Protein AF-0000000084585636 (afdb_homodimer)

pLDDT: mean 88.96, std 14.15, range [31.91, 98.88]

Foldseek 3Di:
DFAFQWDCPPQAIEFEKEFEWEADPQWTKWKDFQVDQAIEGQITTDTPPGDRQRRHQVSCCQWQVFRKGFPDWQEFEQEWDADPNHIYGYTYTYGYIDRPVCPDPLADWRDTPPPPGMTMGTGRLVCQLVGHYPPNVCSVDVNPTDPHYYYYYYYDDPPPPPD/DFAFPWDCPPQAIEFEKEFEWEADPQWTKWKDFPVDQAIEGQITTDTPPGDRQRRHQVSCCQWQVFRKGFPDWQEFEQEWDADPNGIYGYTYTYGYIDRPVCPDVLADWRDTPDDDGMTMHTGRLVCLLVGHYPPNVCSVDVNPTDPHYYYYYYYDDPPPPPD

Structure (mmCIF, N/CA/C/O backbone):
data_AF-0000000084585636-model_v1
#
loop_
_entity.id
_entity.type
_entity.pdbx_description
1 polymer 'Nudix hydrolase domain-containing protein'
#
loop_
_atom_site.group_PDB
_atom_site.id
_atom_site.type_symbol
_atom_site.label_atom_id
_atom_site.label_alt_id
_atom_site.label_comp_id
_atom_site.label_asym_id
_atom_site.label_entity_id
_atom_site.label_seq_id
_atom_site.pdbx_PDB_ins_code
_atom_site.Cartn_x
_atom_site.Cartn_y
_atom_site.Cartn_z
_atom_site.occupancy
_atom_site.B_iso_or_equiv
_atom_site.auth_seq_id
_atom_site.auth_comp_id
_atom_site.auth_asym_id
_atom_site.auth_atom_id
_atom_site.pdbx_PDB_model_num
ATOM 1 N N . MET A 1 1 ? 19.078 -2.889 -15.586 1 55.03 1 MET A N 1
ATOM 2 C CA . MET A 1 1 ? 18.203 -3.832 -14.914 1 55.03 1 MET A CA 1
ATOM 3 C C . MET A 1 1 ? 17.312 -3.117 -13.898 1 55.03 1 MET A C 1
ATOM 5 O O . MET A 1 1 ? 17.797 -2.273 -13.141 1 55.03 1 MET A O 1
ATOM 9 N N . THR A 1 2 ? 15.891 -3.133 -14.133 1 75.88 2 THR A N 1
ATOM 10 C CA . THR A 1 2 ? 15 -2.367 -13.258 1 75.88 2 THR A CA 1
ATOM 11 C C . THR A 1 2 ? 15.031 -2.924 -11.836 1 75.88 2 THR A C 1
ATOM 13 O O . THR A 1 2 ? 15.109 -4.137 -11.641 1 75.88 2 THR A O 1
ATOM 16 N N . GLN A 1 3 ? 15.211 -2.166 -10.961 1 92.94 3 GLN A N 1
ATOM 17 C CA . GLN A 1 3 ? 15.422 -2.516 -9.562 1 92.94 3 GLN A CA 1
ATOM 18 C C . GLN A 1 3 ? 14.125 -2.994 -8.914 1 92.94 3 GLN A C 1
ATOM 20 O O . GLN A 1 3 ? 13.133 -2.264 -8.891 1 92.94 3 GLN A O 1
ATOM 25 N N . ASP A 1 4 ? 14.148 -4.289 -8.484 1 96.69 4 ASP A N 1
ATOM 26 C CA . ASP A 1 4 ? 13.039 -4.82 -7.707 1 96.69 4 ASP A CA 1
ATOM 27 C C . ASP A 1 4 ? 12.938 -4.129 -6.348 1 96.69 4 ASP A C 1
ATOM 29 O O . ASP A 1 4 ? 13.961 -3.779 -5.75 1 96.69 4 ASP A O 1
ATOM 33 N N . LEU A 1 5 ? 11.789 -3.938 -5.867 1 97.62 5 LEU A N 1
ATOM 34 C CA . LEU A 1 5 ? 11.586 -3.311 -4.562 1 97.62 5 LEU A CA 1
ATOM 35 C C . LEU A 1 5 ? 11.609 -4.352 -3.451 1 97.62 5 LEU A C 1
ATOM 37 O O . LEU A 1 5 ? 10.602 -4.566 -2.773 1 97.62 5 LEU A O 1
ATOM 41 N N . THR A 1 6 ? 12.641 -4.984 -3.293 1 97.38 6 THR A N 1
ATOM 42 C CA . THR A 1 6 ? 13.055 -5.84 -2.186 1 97.38 6 THR A CA 1
ATOM 43 C C . THR A 1 6 ? 14.344 -5.312 -1.554 1 97.38 6 THR A C 1
ATOM 45 O O . THR A 1 6 ? 15.391 -5.289 -2.201 1 97.38 6 THR A O 1
ATOM 48 N N . VAL A 1 7 ? 14.266 -4.871 -0.384 1 96.75 7 VAL A N 1
ATOM 49 C CA . VAL A 1 7 ? 15.383 -4.18 0.249 1 96.75 7 VAL A CA 1
ATOM 50 C C . VAL A 1 7 ? 15.75 -4.875 1.558 1 96.75 7 VAL A C 1
ATOM 52 O O . VAL A 1 7 ? 14.883 -5.121 2.4 1 96.75 7 VAL A O 1
ATOM 55 N N . ASP A 1 8 ? 17 -5.23 1.665 1 96.44 8 ASP A N 1
ATOM 56 C CA . ASP A 1 8 ? 17.516 -5.758 2.92 1 96.44 8 ASP A CA 1
ATOM 57 C C . ASP A 1 8 ? 17.812 -4.633 3.912 1 96.44 8 ASP A C 1
ATOM 59 O O . ASP A 1 8 ? 18.75 -3.865 3.725 1 96.44 8 ASP A O 1
ATOM 63 N N . LEU A 1 9 ? 17.031 -4.551 4.984 1 96.31 9 LEU A N 1
ATOM 64 C CA . LEU A 1 9 ? 17.188 -3.475 5.957 1 96.31 9 LEU A CA 1
ATOM 65 C C . LEU A 1 9 ? 17.828 -3.99 7.238 1 96.31 9 LEU A C 1
ATOM 67 O O . LEU A 1 9 ? 17.656 -3.402 8.312 1 96.31 9 LEU A O 1
ATOM 71 N N . GLY A 1 10 ? 18.531 -5.078 7.105 1 93.5 10 GLY A N 1
ATOM 72 C CA . GLY A 1 10 ? 19.266 -5.656 8.227 1 93.5 10 GLY A CA 1
ATOM 73 C C . GLY A 1 10 ? 18.406 -6.531 9.117 1 93.5 10 GLY A C 1
ATOM 74 O O . GLY A 1 10 ? 18.359 -7.75 8.945 1 93.5 10 GLY A O 1
ATOM 75 N N . GLU A 1 11 ? 17.562 -5.965 9.891 1 91.38 11 GLU A N 1
ATOM 76 C CA . GLU A 1 11 ? 16.719 -6.695 10.828 1 91.38 11 GLU A CA 1
ATOM 77 C C . GLU A 1 11 ? 15.578 -7.418 10.102 1 91.38 11 GLU A C 1
ATOM 79 O O . GLU A 1 11 ? 15.18 -8.516 10.5 1 91.38 11 GLU A O 1
ATOM 84 N N . GLN A 1 12 ? 15.18 -6.781 9.062 1 95.69 12 GLN A N 1
ATOM 85 C CA . GLN A 1 12 ? 14.023 -7.281 8.312 1 95.69 12 GLN A CA 1
ATOM 86 C C . GLN A 1 12 ? 14.141 -6.934 6.832 1 95.69 12 GLN A C 1
ATOM 88 O O . GLN A 1 12 ? 14.867 -6.008 6.461 1 95.69 12 GLN A O 1
ATOM 93 N N . MET A 1 13 ? 13.469 -7.758 6.055 1 97.44 13 MET A N 1
ATOM 94 C CA . MET A 1 13 ? 13.359 -7.461 4.629 1 97.44 13 MET A CA 1
ATOM 95 C C . MET A 1 13 ? 12.125 -6.602 4.352 1 97.44 13 MET A C 1
ATOM 97 O O . MET A 1 13 ? 11.062 -6.836 4.922 1 97.44 13 MET A O 1
ATOM 101 N N . LEU A 1 14 ? 12.305 -5.555 3.605 1 97.88 14 LEU A N 1
ATOM 102 C CA . LEU A 1 14 ? 11.172 -4.844 3.025 1 97.88 14 LEU A CA 1
ATOM 103 C C . LEU A 1 14 ? 10.875 -5.352 1.62 1 97.88 14 LEU A C 1
ATOM 105 O O . LEU A 1 14 ? 11.766 -5.406 0.771 1 97.88 14 LEU A O 1
ATOM 109 N N . ASN A 1 15 ? 9.664 -5.723 1.412 1 98.06 15 ASN A N 1
ATOM 110 C CA . ASN A 1 15 ? 9.266 -6.258 0.116 1 98.06 15 ASN A CA 1
ATOM 111 C C . ASN A 1 15 ? 8 -5.582 -0.404 1 98.06 15 ASN A C 1
ATOM 113 O O . ASN A 1 15 ? 7.039 -5.391 0.343 1 98.06 15 ASN A O 1
ATOM 117 N N . CYS A 1 16 ? 7.996 -5.105 -1.608 1 98.56 16 CYS A N 1
ATOM 118 C CA . CYS A 1 16 ? 6.812 -4.617 -2.311 1 98.56 16 CYS A CA 1
ATOM 119 C C . CYS A 1 16 ? 6.473 -5.512 -3.496 1 98.56 16 CYS A C 1
ATOM 121 O O . CYS A 1 16 ? 7.254 -5.617 -4.441 1 98.56 16 CYS A O 1
ATOM 123 N N . ARG A 1 17 ? 5.305 -6.098 -3.422 1 98.5 17 ARG A N 1
ATOM 124 C CA . ARG A 1 17 ? 4.953 -7.137 -4.383 1 98.5 17 ARG A CA 1
ATOM 125 C C . ARG A 1 17 ? 3.557 -6.91 -4.949 1 98.5 17 ARG A C 1
ATOM 127 O O . ARG A 1 17 ? 2.785 -6.113 -4.41 1 98.5 17 ARG A O 1
ATOM 134 N N . THR A 1 18 ? 3.352 -7.539 -6.031 1 98.81 18 THR A N 1
ATOM 135 C CA . THR A 1 18 ? 2.023 -7.598 -6.629 1 98.81 18 THR A CA 1
ATOM 136 C C . THR A 1 18 ? 1.69 -9.016 -7.078 1 98.81 18 THR A C 1
ATOM 138 O O . THR A 1 18 ? 2.59 -9.836 -7.289 1 98.81 18 THR A O 1
ATOM 141 N N . ALA A 1 19 ? 0.448 -9.352 -7.102 1 98.5 19 ALA A N 1
ATOM 142 C CA . ALA A 1 19 ? -0.031 -10.641 -7.586 1 98.5 19 ALA A CA 1
ATOM 143 C C . ALA A 1 19 ? -1.39 -10.508 -8.266 1 98.5 19 ALA A C 1
ATOM 145 O O . ALA A 1 19 ? -2.084 -9.5 -8.086 1 98.5 19 ALA A O 1
ATOM 146 N N . GLY A 1 20 ? -1.698 -11.461 -9.055 1 98 20 GLY A N 1
ATOM 147 C CA . GLY A 1 20 ? -2.941 -11.43 -9.805 1 98 20 GLY A CA 1
ATOM 148 C C . GLY A 1 20 ? -3.752 -12.703 -9.672 1 98 20 GLY A C 1
ATOM 149 O O . GLY A 1 20 ? -3.188 -13.797 -9.57 1 98 20 GLY A O 1
ATOM 150 N N . ILE A 1 21 ? -5.008 -12.547 -9.75 1 97.25 21 ILE A N 1
ATOM 151 C CA . ILE A 1 21 ? -5.957 -13.656 -9.695 1 97.25 21 ILE A CA 1
ATOM 152 C C . ILE A 1 21 ? -6.742 -13.727 -11 1 97.25 21 ILE A C 1
ATOM 154 O O . ILE A 1 21 ? -7.344 -12.734 -11.43 1 97.25 21 ILE A O 1
ATOM 158 N N . ILE A 1 22 ? -6.691 -14.812 -11.625 1 94.62 22 ILE A N 1
ATOM 159 C CA . ILE A 1 22 ? -7.555 -15.109 -12.758 1 94.62 22 ILE A CA 1
ATOM 160 C C . ILE A 1 22 ? -8.531 -16.219 -12.398 1 94.62 22 ILE A C 1
ATOM 162 O O . ILE A 1 22 ? -8.125 -17.281 -11.914 1 94.62 22 ILE A O 1
ATOM 166 N N . VAL A 1 23 ? -9.766 -15.938 -12.648 1 92.12 23 VAL A N 1
ATOM 167 C CA . VAL A 1 23 ? -10.805 -16.938 -12.398 1 92.12 23 VAL A CA 1
ATOM 168 C C . VAL A 1 23 ? -11.469 -17.328 -13.711 1 92.12 23 VAL A C 1
ATOM 170 O O . VAL A 1 23 ? -11.914 -16.469 -14.469 1 92.12 23 VAL A O 1
ATOM 173 N N . LYS A 1 24 ? -11.43 -18.578 -13.969 1 90.06 24 LYS A N 1
ATOM 174 C CA . LYS A 1 24 ? -12.102 -19.141 -15.141 1 90.06 24 LYS A CA 1
ATOM 175 C C . LYS A 1 24 ? -12.805 -20.453 -14.789 1 90.06 24 LYS A C 1
ATOM 177 O O . LYS A 1 24 ? -12.203 -21.344 -14.188 1 90.06 24 LYS A O 1
ATOM 182 N N . ASP A 1 25 ? -14.109 -20.562 -15.172 1 88.88 25 ASP A N 1
ATOM 183 C CA . ASP A 1 25 ? -14.883 -21.797 -14.961 1 88.88 25 ASP A CA 1
ATOM 184 C C . ASP A 1 25 ? -14.766 -22.266 -13.516 1 88.88 25 ASP A C 1
ATOM 186 O O . ASP A 1 25 ? -14.477 -23.438 -13.273 1 88.88 25 ASP A O 1
ATOM 190 N N . ASN A 1 26 ? -14.781 -21.406 -12.594 1 90.62 26 ASN A N 1
ATOM 191 C CA . ASN A 1 26 ? -14.766 -21.656 -11.156 1 90.62 26 ASN A CA 1
ATOM 192 C C . ASN A 1 26 ? -13.422 -22.203 -10.695 1 90.62 26 ASN A C 1
ATOM 194 O O . ASN A 1 26 ? -13.359 -22.984 -9.734 1 90.62 26 ASN A O 1
ATOM 198 N N . HIS A 1 27 ? -12.414 -21.906 -11.484 1 92.69 27 HIS A N 1
ATOM 199 C CA . HIS A 1 27 ? -11.047 -22.25 -11.117 1 92.69 27 HIS A CA 1
ATOM 200 C C . HIS A 1 27 ? -10.18 -21 -11.023 1 92.69 27 HIS A C 1
ATOM 202 O O . HIS A 1 27 ? -10.43 -20 -11.711 1 92.69 27 HIS A O 1
ATOM 208 N N . VAL A 1 28 ? -9.219 -21.062 -10.156 1 94.06 28 VAL A N 1
ATOM 209 C CA . VAL A 1 28 ? -8.227 -20.016 -10.031 1 94.06 28 VAL A CA 1
ATOM 210 C C . VAL A 1 28 ? -6.852 -20.531 -10.438 1 94.06 28 VAL A C 1
ATOM 212 O O . VAL A 1 28 ? -6.488 -21.672 -10.102 1 94.06 28 VAL A O 1
ATOM 215 N N . LEU A 1 29 ? -6.172 -19.75 -11.242 1 93.12 29 LEU A N 1
ATOM 216 C CA . LEU A 1 29 ? -4.82 -20.141 -11.641 1 93.12 29 LEU A CA 1
ATOM 217 C C . LEU A 1 29 ? -3.82 -19.828 -10.531 1 93.12 29 LEU A C 1
ATOM 219 O O . LEU A 1 29 ? -3.746 -18.688 -10.055 1 93.12 29 LEU A O 1
ATOM 223 N N . MET A 1 30 ? -3.102 -20.797 -10.039 1 94 30 MET A N 1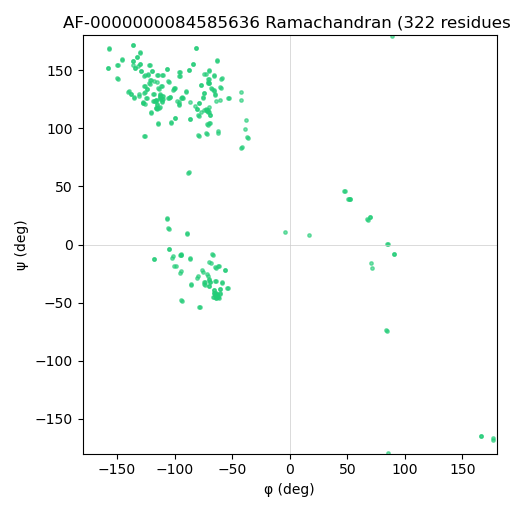
ATOM 224 C CA . MET A 1 30 ? -2.08 -20.641 -9.008 1 94 30 MET A CA 1
ATOM 225 C C . MET A 1 30 ? -0.778 -21.328 -9.43 1 94 30 MET A C 1
ATOM 227 O O . MET A 1 30 ? -0.746 -22.062 -10.406 1 94 30 MET A O 1
ATOM 231 N N . HIS A 1 31 ? 0.292 -20.969 -8.695 1 92.06 31 HIS A N 1
ATOM 232 C CA . HIS A 1 31 ? 1.556 -21.656 -8.945 1 92.06 31 HIS A CA 1
ATOM 233 C C . HIS A 1 31 ? 2.248 -22.031 -7.645 1 92.06 31 HIS A C 1
ATOM 235 O O . HIS A 1 31 ? 1.872 -21.547 -6.574 1 92.06 31 HIS A O 1
ATOM 241 N N . LYS A 1 32 ? 3.105 -23 -7.777 1 89.62 32 LYS A N 1
ATOM 242 C CA . LYS A 1 32 ? 3.879 -23.531 -6.664 1 89.62 32 LYS A CA 1
ATOM 243 C C . LYS A 1 32 ? 5.344 -23.719 -7.055 1 89.62 32 LYS A C 1
ATOM 245 O O . LYS A 1 32 ? 5.641 -24.281 -8.117 1 89.62 32 LYS A O 1
ATOM 250 N N . ASN A 1 33 ? 6.199 -23.094 -6.18 1 87.19 33 ASN A N 1
ATOM 251 C CA . ASN A 1 33 ? 7.609 -23.438 -6.336 1 87.19 33 ASN A CA 1
ATOM 252 C C . ASN A 1 33 ? 7.867 -24.891 -5.941 1 87.19 33 ASN A C 1
ATOM 254 O O . ASN A 1 33 ? 7.398 -25.359 -4.898 1 87.19 33 ASN A O 1
ATOM 258 N N . LYS A 1 34 ? 8.641 -25.594 -6.797 1 83.44 34 LYS A N 1
ATOM 259 C CA . LYS A 1 34 ? 8.922 -27 -6.551 1 83.44 34 LYS A CA 1
ATOM 260 C C . LYS A 1 34 ? 9.555 -27.203 -5.18 1 83.44 34 LYS A C 1
ATOM 262 O O . LYS A 1 34 ? 9.398 -28.266 -4.566 1 83.44 34 LYS A O 1
ATOM 267 N N . LYS A 1 35 ? 10.117 -26.219 -4.672 1 85.56 35 LYS A N 1
ATOM 268 C CA . LYS A 1 35 ? 10.836 -26.312 -3.404 1 85.56 35 LYS A CA 1
ATOM 269 C C . LYS A 1 35 ? 9.938 -25.906 -2.236 1 85.56 35 LYS A C 1
ATOM 271 O O . LYS A 1 35 ? 10.328 -26.031 -1.074 1 85.56 35 LYS A O 1
ATOM 276 N N . ASP A 1 36 ? 8.75 -25.375 -2.496 1 86.38 36 ASP A N 1
ATOM 277 C CA . ASP A 1 36 ? 7.855 -24.922 -1.438 1 86.38 36 ASP A CA 1
ATOM 278 C C . ASP A 1 36 ? 6.629 -25.828 -1.323 1 86.38 36 ASP A C 1
ATOM 280 O O . ASP A 1 36 ? 6.145 -26.344 -2.326 1 86.38 36 ASP A O 1
ATOM 284 N N . PRO A 1 37 ? 6.133 -26.016 -0.11 1 89.94 37 PRO A N 1
ATOM 285 C CA . PRO A 1 37 ? 4.977 -26.891 0.107 1 89.94 37 PRO A CA 1
ATOM 286 C C . PRO A 1 37 ? 3.646 -26.156 -0.003 1 89.94 37 PRO A C 1
ATOM 288 O O . PRO A 1 37 ? 2.621 -26.641 0.48 1 89.94 37 PRO A O 1
ATOM 291 N N . PHE A 1 38 ? 3.688 -24.938 -0.45 1 93.56 38 PHE A N 1
ATOM 292 C CA . PHE A 1 38 ? 2.465 -24.141 -0.492 1 93.56 38 PHE A CA 1
ATOM 293 C C . PHE A 1 38 ? 2.279 -23.5 -1.863 1 93.56 38 PHE A C 1
ATOM 295 O O . PHE A 1 38 ? 3.244 -23.344 -2.613 1 93.56 38 PHE A O 1
ATOM 302 N N . TRP A 1 39 ? 1.028 -23.219 -2.162 1 93.44 39 TRP A N 1
ATOM 303 C CA . TRP A 1 39 ? 0.654 -22.5 -3.379 1 93.44 39 TRP A CA 1
ATOM 304 C C . TRP A 1 39 ? 0.694 -21 -3.16 1 93.44 39 TRP A C 1
ATOM 306 O O . TRP A 1 39 ? 0.469 -20.516 -2.045 1 93.44 39 TRP A O 1
ATOM 316 N N . THR A 1 40 ? 0.974 -20.281 -4.16 1 95.31 40 THR A N 1
ATOM 317 C CA . THR A 1 40 ? 0.918 -18.828 -4.168 1 95.31 40 THR A CA 1
ATOM 318 C C . THR A 1 40 ? 0.252 -18.312 -5.445 1 95.31 40 THR A C 1
ATOM 320 O O . THR A 1 40 ? -0.096 -19.109 -6.328 1 95.31 40 THR A O 1
ATOM 323 N N . LEU A 1 41 ? 0.002 -17.109 -5.512 1 96.56 41 LEU A N 1
ATOM 324 C CA . LEU A 1 41 ? -0.552 -16.453 -6.695 1 96.56 41 LEU A CA 1
ATOM 325 C C . LEU A 1 41 ? 0.552 -16.094 -7.684 1 96.56 41 LEU A C 1
ATOM 327 O O . LEU A 1 41 ? 1.724 -16.016 -7.312 1 96.56 41 LEU A O 1
ATOM 331 N N . ILE A 1 42 ? 0.182 -15.984 -8.93 1 94.94 42 ILE A N 1
ATOM 332 C CA . ILE A 1 42 ? 1.111 -15.469 -9.93 1 94.94 42 ILE A CA 1
ATOM 333 C C . ILE A 1 42 ? 1.427 -14.008 -9.641 1 94.94 42 ILE A C 1
ATOM 335 O O . ILE A 1 42 ? 0.519 -13.203 -9.414 1 94.94 42 ILE A O 1
ATOM 339 N N . GLY A 1 43 ? 2.578 -13.625 -9.656 1 96.31 43 GLY A N 1
ATOM 340 C CA . GLY A 1 43 ? 3.01 -12.273 -9.336 1 96.31 43 GLY A CA 1
ATOM 341 C C . GLY A 1 43 ? 4.504 -12.164 -9.102 1 96.31 43 GLY A C 1
ATOM 342 O O . GLY A 1 43 ? 5.266 -13.047 -9.492 1 96.31 43 GLY A O 1
ATOM 343 N N . GLY A 1 44 ? 4.91 -11.086 -8.523 1 97.06 44 GLY A N 1
ATOM 344 C CA . GLY A 1 44 ? 6.324 -10.836 -8.289 1 97.06 44 GLY A CA 1
ATOM 345 C C . GLY A 1 44 ? 6.598 -9.477 -7.68 1 97.06 44 GLY A C 1
ATOM 346 O O . GLY A 1 44 ? 5.691 -8.836 -7.145 1 97.06 44 GLY A O 1
ATOM 347 N N . ARG A 1 45 ? 7.828 -9.156 -7.723 1 97.62 45 ARG A N 1
ATOM 348 C CA . ARG A 1 45 ? 8.266 -7.906 -7.113 1 97.62 45 ARG A CA 1
ATOM 349 C C . ARG A 1 45 ? 7.918 -6.715 -8 1 97.62 45 ARG A C 1
ATOM 351 O O . ARG A 1 45 ? 8.047 -6.789 -9.227 1 97.62 45 ARG A O 1
ATOM 358 N N . ILE A 1 46 ? 7.441 -5.688 -7.375 1 98.5 46 ILE A N 1
ATOM 359 C CA . ILE A 1 46 ? 7.305 -4.406 -8.062 1 98.5 46 ILE A CA 1
ATOM 360 C C . ILE A 1 46 ? 8.688 -3.816 -8.328 1 98.5 46 ILE A C 1
ATOM 362 O O . ILE A 1 46 ? 9.578 -3.9 -7.484 1 98.5 46 ILE A O 1
ATOM 366 N N . GLN A 1 47 ? 8.844 -3.26 -9.492 1 98 47 GLN A N 1
ATOM 367 C CA . GLN A 1 47 ? 10.102 -2.588 -9.82 1 98 47 GLN A CA 1
ATOM 368 C C . GLN A 1 47 ? 10.008 -1.087 -9.555 1 98 47 GLN A C 1
ATOM 370 O O . GLN A 1 47 ? 8.922 -0.501 -9.656 1 98 47 GLN A O 1
ATOM 375 N N . LEU A 1 48 ? 11.125 -0.554 -9.195 1 97.06 48 LEU A N 1
ATOM 376 C CA . LEU A 1 48 ? 11.195 0.873 -8.898 1 97.06 48 LEU A CA 1
ATOM 377 C C . LEU A 1 48 ? 10.633 1.695 -10.055 1 97.06 48 LEU A C 1
ATOM 379 O O . LEU A 1 48 ? 11.008 1.487 -11.211 1 97.06 48 LEU A O 1
ATOM 383 N N . GLY A 1 49 ? 9.625 2.629 -9.789 1 95.69 49 GLY A N 1
ATOM 384 C CA . GLY A 1 49 ? 9.047 3.506 -10.797 1 95.69 49 GLY A CA 1
ATOM 385 C C . GLY A 1 49 ? 7.832 2.904 -11.484 1 95.69 49 GLY A C 1
ATOM 386 O O . GLY A 1 49 ? 7.125 3.594 -12.219 1 95.69 49 GLY A O 1
ATOM 387 N N . GLU A 1 50 ? 7.621 1.679 -11.188 1 96.62 50 GLU A N 1
ATOM 388 C CA . GLU A 1 50 ? 6.477 0.958 -11.734 1 96.62 50 GLU A CA 1
ATOM 389 C C . GLU A 1 50 ? 5.34 0.873 -10.719 1 96.62 50 GLU A C 1
ATOM 391 O O . GLU A 1 50 ? 5.578 0.658 -9.523 1 96.62 50 GLU A O 1
ATOM 396 N N . ASP A 1 51 ? 4.098 1.135 -11.172 1 98.38 51 ASP A N 1
ATOM 397 C CA . ASP A 1 51 ? 3.01 0.917 -10.227 1 98.38 51 ASP A CA 1
ATOM 398 C C . ASP A 1 51 ? 2.619 -0.558 -10.164 1 98.38 51 ASP A C 1
ATOM 400 O O . ASP A 1 51 ? 3.031 -1.349 -11.016 1 98.38 51 ASP A O 1
ATOM 404 N N . SER A 1 52 ? 1.846 -0.957 -9.25 1 98.75 52 SER A N 1
ATOM 405 C CA . SER A 1 52 ? 1.566 -2.361 -8.969 1 98.75 52 SER A CA 1
ATOM 406 C C . SER A 1 52 ? 0.742 -2.994 -10.086 1 98.75 52 SER A C 1
ATOM 408 O O . SER A 1 52 ? 0.864 -4.191 -10.352 1 98.75 52 SER A O 1
ATOM 410 N N . ALA A 1 53 ? -0.116 -2.227 -10.734 1 98.69 53 ALA A N 1
ATOM 411 C CA . ALA A 1 53 ? -0.9 -2.748 -11.852 1 98.69 53 ALA A CA 1
ATOM 412 C C . ALA A 1 53 ? -0.004 -3.094 -13.039 1 98.69 53 ALA A C 1
ATOM 414 O O . ALA A 1 53 ? -0.117 -4.18 -13.609 1 98.69 53 ALA A O 1
ATOM 415 N N . GLN A 1 54 ? 0.922 -2.168 -13.352 1 98.12 54 GLN A N 1
ATOM 416 C CA . GLN A 1 54 ? 1.903 -2.426 -14.398 1 98.12 54 GLN A CA 1
ATOM 417 C C . GLN A 1 54 ? 2.766 -3.639 -14.062 1 98.12 54 GLN A C 1
ATOM 419 O O . GLN A 1 54 ? 3.062 -4.461 -14.93 1 98.12 54 GLN A O 1
ATOM 424 N N . ALA A 1 55 ? 3.146 -3.711 -12.852 1 98.56 55 ALA A N 1
ATOM 425 C CA . ALA A 1 55 ? 4.027 -4.789 -12.406 1 98.56 55 ALA A CA 1
ATOM 426 C C . ALA A 1 55 ? 3.363 -6.148 -12.586 1 98.56 55 ALA A C 1
ATOM 428 O O . ALA A 1 55 ? 3.98 -7.082 -13.102 1 98.56 55 ALA A O 1
ATOM 429 N N . VAL A 1 56 ? 2.092 -6.258 -12.188 1 98.31 56 VAL A N 1
ATOM 430 C CA . VAL A 1 56 ? 1.434 -7.559 -12.25 1 98.31 56 VAL A CA 1
ATOM 431 C C . VAL A 1 56 ? 1.195 -7.945 -13.711 1 98.31 56 VAL A C 1
ATOM 433 O O . VAL A 1 56 ? 1.303 -9.117 -14.07 1 98.31 56 VAL A O 1
ATOM 436 N N . GLU A 1 57 ? 0.895 -6.992 -14.539 1 97.81 57 GLU A N 1
ATOM 437 C CA . GLU A 1 57 ? 0.743 -7.27 -15.969 1 97.81 57 GLU A CA 1
ATOM 438 C C . GLU A 1 57 ? 2.055 -7.754 -16.578 1 97.81 57 GLU A C 1
ATOM 440 O O . GLU A 1 57 ? 2.072 -8.727 -17.328 1 97.81 57 GLU A O 1
ATOM 445 N N . ARG A 1 58 ? 3.15 -7.098 -16.188 1 96.75 58 ARG A N 1
ATOM 446 C CA . ARG A 1 58 ? 4.469 -7.52 -16.656 1 96.75 58 ARG A CA 1
ATOM 447 C C . ARG A 1 58 ? 4.797 -8.93 -16.172 1 96.75 58 ARG A C 1
ATOM 449 O O . ARG A 1 58 ? 5.281 -9.758 -16.953 1 96.75 58 ARG A O 1
ATOM 456 N N . GLU A 1 59 ? 4.547 -9.203 -14.906 1 95.38 59 GLU A N 1
ATOM 457 C CA . GLU A 1 59 ? 4.84 -10.508 -14.328 1 95.38 59 GLU A CA 1
ATOM 458 C C . GLU A 1 59 ? 4.066 -11.617 -15.031 1 95.38 59 GLU A C 1
ATOM 460 O O . GLU A 1 59 ? 4.586 -12.711 -15.227 1 95.38 59 GLU A O 1
ATOM 465 N N . PHE A 1 60 ? 2.842 -11.406 -15.422 1 93.69 60 PHE A N 1
ATOM 466 C CA . PHE A 1 60 ? 2.045 -12.398 -16.141 1 93.69 60 PHE A CA 1
ATOM 467 C C . PHE A 1 60 ? 2.643 -12.68 -17.516 1 93.69 60 PHE A C 1
ATOM 469 O O . PHE A 1 60 ? 2.709 -13.836 -17.938 1 93.69 60 PHE A O 1
ATOM 476 N N . GLU A 1 61 ? 3.057 -11.625 -18.156 1 92.19 61 GLU A N 1
ATOM 477 C CA . GLU A 1 61 ? 3.713 -11.805 -19.453 1 92.19 61 GLU A CA 1
ATOM 478 C C . GLU A 1 61 ? 5.023 -12.57 -19.297 1 92.19 61 GLU A C 1
ATOM 480 O O . GLU A 1 61 ? 5.301 -13.492 -20.078 1 92.19 61 GLU A O 1
ATOM 485 N N . GLU A 1 62 ? 5.793 -12.211 -18.375 1 90.69 62 GLU A N 1
ATOM 486 C CA . GLU A 1 62 ? 7.098 -12.828 -18.156 1 90.69 62 GLU A CA 1
ATOM 487 C C . GLU A 1 62 ? 6.949 -14.297 -17.766 1 90.69 62 GLU A C 1
ATOM 489 O O . GLU A 1 62 ? 7.676 -15.156 -18.281 1 90.69 62 GLU A O 1
ATOM 494 N N . GLU A 1 63 ? 6.012 -14.602 -16.875 1 89.38 63 GLU A N 1
ATOM 495 C CA . GLU A 1 63 ? 5.91 -15.938 -16.312 1 89.38 63 GLU A CA 1
ATOM 496 C C . GLU A 1 63 ? 5.07 -16.859 -17.203 1 89.38 63 GLU A C 1
ATOM 498 O O . GLU A 1 63 ? 5.348 -18.047 -17.312 1 89.38 63 GLU A O 1
ATOM 503 N N . LEU A 1 64 ? 4.027 -16.297 -17.875 1 87.94 64 LEU A N 1
ATOM 504 C CA . LEU A 1 64 ? 3.059 -17.141 -18.562 1 87.94 64 LEU A CA 1
ATOM 505 C C . LEU A 1 64 ? 3.072 -16.844 -20.062 1 87.94 64 LEU A C 1
ATOM 507 O O . LEU A 1 64 ? 2.506 -17.609 -20.859 1 87.94 64 LEU A O 1
ATOM 511 N N . GLY A 1 65 ? 3.695 -15.781 -20.438 1 87.44 65 GLY A N 1
ATOM 512 C CA . GLY A 1 65 ? 3.631 -15.367 -21.828 1 87.44 65 GLY A CA 1
ATOM 513 C C . GLY A 1 65 ? 2.248 -14.906 -22.25 1 87.44 65 GLY A C 1
ATOM 514 O O . GLY A 1 65 ? 1.879 -15.031 -23.422 1 87.44 65 GLY A O 1
ATOM 515 N N . VAL A 1 66 ? 1.452 -14.531 -21.328 1 86.75 66 VAL A N 1
ATOM 516 C CA . VAL A 1 66 ? 0.062 -14.164 -21.562 1 86.75 66 VAL A CA 1
ATOM 517 C C . VAL A 1 66 ? -0.15 -12.688 -21.219 1 86.75 66 VAL A C 1
ATOM 519 O O . VAL A 1 66 ? 0.184 -12.25 -20.125 1 86.75 66 VAL A O 1
ATOM 522 N N . PRO A 1 67 ? -0.654 -12.016 -22.25 1 91 67 PRO A N 1
ATOM 523 C CA . PRO A 1 67 ? -1.05 -10.648 -21.906 1 91 67 PRO A CA 1
ATOM 524 C C . PRO A 1 67 ? -2.299 -10.594 -21.031 1 91 67 PRO A C 1
ATOM 526 O O . PRO A 1 67 ? -3.357 -11.078 -21.422 1 91 67 PRO A O 1
ATOM 529 N N . ALA A 1 68 ? -2.162 -10.133 -19.844 1 94.56 68 ALA A N 1
ATOM 530 C CA . ALA A 1 68 ? -3.271 -9.945 -18.906 1 94.56 68 ALA A CA 1
ATOM 531 C C . ALA A 1 68 ? -3.354 -8.5 -18.422 1 94.56 68 ALA A C 1
ATOM 533 O O . ALA A 1 68 ? -2.336 -7.805 -18.359 1 94.56 68 ALA A O 1
ATOM 534 N N . LYS A 1 69 ? -4.531 -8.062 -18.203 1 9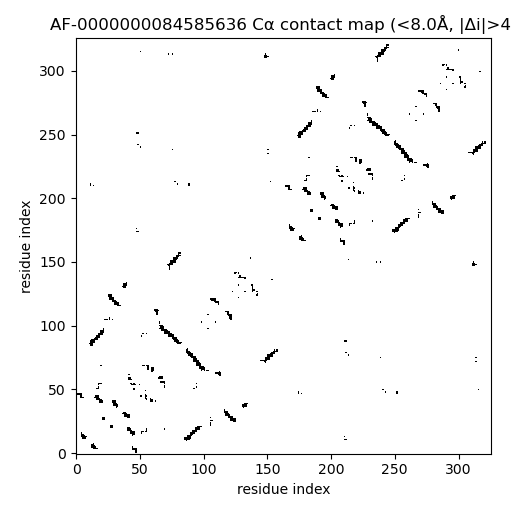7.44 69 LYS A N 1
ATOM 535 C CA . LYS A 1 69 ? -4.758 -6.703 -17.719 1 97.44 69 LYS A CA 1
ATOM 536 C C . LYS A 1 69 ? -5.281 -6.711 -16.281 1 97.44 69 LYS A C 1
ATOM 538 O O . LYS A 1 69 ? -6.133 -7.531 -15.938 1 97.44 69 LYS A O 1
ATOM 543 N N . ALA A 1 70 ? -4.758 -5.836 -15.453 1 98.19 70 ALA A N 1
ATOM 544 C CA . ALA A 1 70 ? -5.305 -5.648 -14.109 1 98.19 70 ALA A CA 1
ATOM 545 C C . ALA A 1 70 ? -6.676 -4.988 -14.164 1 98.19 70 ALA A C 1
ATOM 547 O O . ALA A 1 70 ? -6.793 -3.811 -14.516 1 98.19 70 ALA A O 1
ATOM 548 N N . GLU A 1 71 ? -7.672 -5.672 -13.828 1 97.06 71 GLU A N 1
ATOM 549 C CA . GLU A 1 71 ? -9.031 -5.148 -13.875 1 97.06 71 GLU A CA 1
ATOM 550 C C . GLU A 1 71 ? -9.32 -4.258 -12.672 1 97.06 71 GLU A C 1
ATOM 552 O O . GLU A 1 71 ? -9.789 -3.127 -12.828 1 97.06 71 GLU A O 1
ATOM 557 N N . ARG A 1 72 ? -9.102 -4.777 -11.516 1 97.12 72 ARG A N 1
ATOM 558 C CA . ARG A 1 72 ? -9.297 -4.008 -10.289 1 97.12 72 ARG A CA 1
ATOM 559 C C . ARG A 1 72 ? -8.492 -4.594 -9.141 1 97.12 72 ARG A C 1
ATOM 561 O O . ARG A 1 72 ? -8.219 -5.797 -9.109 1 97.12 72 ARG A O 1
ATOM 568 N N . LEU A 1 73 ? -8.141 -3.723 -8.25 1 98.44 73 LEU A N 1
ATOM 569 C CA . LEU A 1 73 ? -7.473 -4.184 -7.039 1 98.44 73 LEU A CA 1
ATOM 570 C C . LEU A 1 73 ? -8.461 -4.859 -6.094 1 98.44 73 LEU A C 1
ATOM 572 O O . LEU A 1 73 ? -9.547 -4.332 -5.852 1 98.44 73 LEU A O 1
ATOM 576 N N . LEU A 1 74 ? -8.125 -6.02 -5.629 1 98.12 74 LEU A N 1
ATOM 577 C CA . LEU A 1 74 ? -8.953 -6.723 -4.66 1 98.12 74 LEU A CA 1
ATOM 578 C C . LEU A 1 74 ? -8.492 -6.43 -3.234 1 98.12 74 LEU A C 1
ATOM 580 O O . LEU A 1 74 ? -9.305 -6.059 -2.381 1 98.12 74 LEU A O 1
ATOM 584 N N . TRP A 1 75 ? -7.207 -6.551 -3.012 1 98.38 75 TRP A N 1
ATOM 585 C CA . TRP A 1 75 ? -6.668 -6.355 -1.671 1 98.38 75 TRP A CA 1
ATOM 586 C C . TRP A 1 75 ? -5.352 -5.586 -1.721 1 98.38 75 TRP A C 1
ATOM 588 O O . TRP A 1 75 ? -4.5 -5.852 -2.574 1 98.38 75 TRP A O 1
ATOM 598 N N . SER A 1 76 ? -5.156 -4.586 -0.951 1 98.44 76 SER A N 1
ATOM 599 C CA . SER A 1 76 ? -3.863 -4.094 -0.487 1 98.44 76 SER A CA 1
ATOM 600 C C . SER A 1 76 ? -3.5 -4.688 0.87 1 98.44 76 SER A C 1
ATOM 602 O O . SER A 1 76 ? -4.281 -4.609 1.818 1 98.44 76 SER A O 1
ATOM 604 N N . VAL A 1 77 ? -2.334 -5.297 0.961 1 98.38 77 VAL A N 1
ATOM 605 C CA . VAL A 1 77 ? -2.031 -6.086 2.15 1 98.38 77 VAL A CA 1
ATOM 606 C C . VAL A 1 77 ? -0.698 -5.633 2.744 1 98.38 77 VAL A C 1
ATOM 608 O O . VAL A 1 77 ? 0.3 -5.52 2.029 1 98.38 77 VAL A O 1
ATOM 611 N N . GLU A 1 78 ? -0.733 -5.234 3.951 1 98.62 78 GLU A N 1
ATOM 612 C CA . GLU A 1 78 ? 0.49 -5.215 4.746 1 98.62 78 GLU A CA 1
ATOM 613 C C . GLU A 1 78 ? 0.734 -6.566 5.414 1 98.62 78 GLU A C 1
ATOM 615 O O . GLU A 1 78 ? 0.007 -6.953 6.332 1 98.62 78 GLU A O 1
ATOM 620 N N . ASN A 1 79 ? 1.724 -7.266 4.902 1 98 79 ASN A N 1
ATOM 621 C CA . ASN A 1 79 ? 1.977 -8.648 5.297 1 98 79 ASN A CA 1
ATOM 622 C C . ASN A 1 79 ? 3.266 -8.773 6.102 1 98 79 ASN A C 1
ATOM 624 O O . ASN A 1 79 ? 4.32 -8.305 5.672 1 98 79 ASN A O 1
ATOM 628 N N . PHE A 1 80 ? 3.15 -9.305 7.289 1 97.75 80 PHE A N 1
ATOM 629 C CA . PHE A 1 80 ? 4.297 -9.555 8.156 1 97.75 80 PHE A CA 1
ATOM 630 C C . PHE A 1 80 ? 4.484 -11.055 8.383 1 97.75 80 PHE A C 1
ATOM 632 O O . PHE A 1 80 ? 3.59 -11.727 8.898 1 97.75 80 PHE A O 1
ATOM 639 N N . PHE A 1 81 ? 5.629 -11.578 8.008 1 96.06 81 PHE A N 1
ATOM 640 C CA . PHE A 1 81 ? 5.852 -13.023 8.102 1 96.06 81 PHE A CA 1
ATOM 641 C C . PHE A 1 81 ? 7.34 -13.336 8.164 1 96.06 81 PHE A C 1
ATOM 643 O O . PHE A 1 81 ? 8.18 -12.438 8.039 1 96.06 81 PHE A O 1
ATOM 650 N N . ILE A 1 82 ? 7.609 -14.594 8.484 1 94.75 82 ILE A N 1
ATOM 651 C CA . ILE A 1 82 ? 8.977 -15.102 8.453 1 94.75 82 ILE A CA 1
ATOM 652 C C . ILE A 1 82 ? 9.125 -16.094 7.305 1 94.75 82 ILE A C 1
ATOM 654 O O . ILE A 1 82 ? 8.297 -17 7.145 1 94.75 82 ILE A O 1
ATOM 658 N N . TYR A 1 83 ? 10.039 -15.883 6.453 1 91.31 83 TYR A N 1
ATOM 659 C CA . TYR A 1 83 ? 10.359 -16.781 5.352 1 91.31 83 TYR A CA 1
ATOM 660 C C . TYR A 1 83 ? 11.836 -17.156 5.367 1 91.31 83 TYR A C 1
ATOM 662 O O . TYR A 1 83 ? 12.703 -16.281 5.344 1 91.31 83 TYR A O 1
ATOM 670 N N . LYS A 1 84 ? 12.062 -18.453 5.469 1 89.69 84 LYS A N 1
ATOM 671 C CA . LYS A 1 84 ? 13.414 -18.984 5.559 1 89.69 84 LYS A CA 1
ATOM 672 C C . LYS A 1 84 ? 14.211 -18.297 6.664 1 89.69 84 LYS A C 1
ATOM 674 O O . LYS A 1 84 ? 15.344 -17.859 6.445 1 89.69 84 LYS A O 1
ATOM 679 N N . GLY A 1 85 ? 13.555 -18.031 7.777 1 90.88 85 GLY A N 1
ATOM 680 C CA . GLY A 1 85 ? 14.172 -17.5 8.984 1 90.88 85 GLY A CA 1
ATOM 681 C C . GLY A 1 85 ? 14.312 -16 8.977 1 90.88 85 GLY A C 1
ATOM 682 O O . GLY A 1 85 ? 14.828 -15.414 9.93 1 90.88 85 GLY A O 1
ATOM 683 N N . ARG A 1 86 ? 13.867 -15.406 7.945 1 94.06 86 ARG A N 1
ATOM 684 C CA . ARG A 1 86 ? 14.008 -13.953 7.832 1 94.06 86 ARG A CA 1
ATOM 685 C C . ARG A 1 86 ? 12.656 -13.266 7.941 1 94.06 86 ARG A C 1
ATOM 687 O O . ARG A 1 86 ? 11.695 -13.648 7.266 1 94.06 86 ARG A O 1
ATOM 694 N N . PRO A 1 87 ? 12.586 -12.273 8.852 1 96.19 87 PRO A N 1
ATOM 695 C CA . PRO A 1 87 ? 11.344 -11.516 8.922 1 96.19 87 PRO A CA 1
ATOM 696 C C . PRO A 1 87 ? 11.125 -10.609 7.711 1 96.19 87 PRO A C 1
ATOM 698 O O . PRO A 1 87 ? 12.086 -10.031 7.195 1 96.19 87 PRO A O 1
ATOM 701 N N . TYR A 1 88 ? 9.891 -10.531 7.309 1 97.5 88 TYR A N 1
ATOM 702 C CA . TYR A 1 88 ? 9.531 -9.703 6.164 1 97.5 88 TYR A CA 1
ATOM 703 C C . TYR A 1 88 ? 8.461 -8.688 6.543 1 97.5 88 TYR A C 1
ATOM 705 O O . TYR A 1 88 ? 7.523 -9.016 7.273 1 97.5 88 TYR A O 1
ATOM 713 N N . HIS A 1 89 ? 8.617 -7.461 6.172 1 98.12 89 HIS A N 1
ATOM 714 C CA . HIS A 1 89 ? 7.613 -6.414 6.047 1 98.12 89 HIS A CA 1
ATOM 715 C C . HIS A 1 89 ? 7.238 -6.176 4.586 1 98.12 89 HIS A C 1
ATOM 717 O O . HIS A 1 89 ? 8.008 -5.578 3.836 1 98.12 89 HIS A O 1
ATOM 723 N N . GLU A 1 90 ? 6.066 -6.672 4.266 1 98.44 90 GLU A N 1
ATOM 724 C CA . GLU A 1 90 ? 5.707 -6.695 2.85 1 98.44 90 GLU A CA 1
ATOM 725 C C . GLU A 1 90 ? 4.461 -5.855 2.584 1 98.44 90 GLU A C 1
ATOM 727 O O . GLU A 1 90 ? 3.492 -5.91 3.346 1 98.44 90 GLU A O 1
ATOM 732 N N . PHE A 1 91 ? 4.512 -4.973 1.62 1 98.75 91 PHE A N 1
ATOM 733 C CA . PHE A 1 91 ? 3.334 -4.387 0.996 1 98.75 91 PHE A CA 1
ATOM 734 C C . PHE A 1 91 ? 2.967 -5.133 -0.281 1 98.75 91 PHE A C 1
ATOM 736 O O . PHE A 1 91 ? 3.781 -5.238 -1.2 1 98.75 91 PHE A O 1
ATOM 743 N N . SER A 1 92 ? 1.767 -5.656 -0.306 1 98.62 92 SER A N 1
ATOM 744 C CA . SER A 1 92 ? 1.346 -6.484 -1.433 1 98.62 92 SER A CA 1
ATOM 745 C C . SER A 1 92 ? 0.039 -5.977 -2.033 1 98.62 92 SER A C 1
ATOM 747 O O . SER A 1 92 ? -0.884 -5.609 -1.305 1 98.62 92 SER A O 1
ATOM 749 N N . PHE A 1 93 ? -0.048 -5.922 -3.312 1 98.88 93 PHE A N 1
ATOM 750 C CA . PHE A 1 93 ? -1.232 -5.527 -4.066 1 98.88 93 PHE A CA 1
ATOM 751 C C . PHE A 1 93 ? -1.74 -6.688 -4.918 1 98.88 93 PHE A C 1
ATOM 753 O O . PHE A 1 93 ? -1.038 -7.16 -5.812 1 98.88 93 PHE A O 1
ATOM 760 N N . ILE A 1 94 ? -2.93 -7.16 -4.672 1 98.81 94 ILE A N 1
ATOM 761 C CA . ILE A 1 94 ? -3.482 -8.328 -5.352 1 98.81 94 ILE A CA 1
ATOM 762 C C . ILE A 1 94 ? -4.645 -7.898 -6.242 1 98.81 94 ILE A C 1
ATOM 764 O O . ILE A 1 94 ? -5.629 -7.328 -5.762 1 98.81 94 ILE A O 1
ATOM 768 N N . TYR A 1 95 ? -4.582 -8.25 -7.512 1 98.75 95 TYR A N 1
ATOM 769 C CA . TYR A 1 95 ? -5.535 -7.77 -8.508 1 98.75 95 TYR A CA 1
ATOM 770 C C . TYR A 1 95 ? -6.367 -8.922 -9.062 1 98.75 95 TYR A C 1
ATOM 772 O O . TYR A 1 95 ? -5.875 -10.039 -9.195 1 98.75 95 TYR A O 1
ATOM 780 N N . LEU A 1 96 ? -7.562 -8.609 -9.352 1 98.06 96 LEU A N 1
ATOM 781 C CA . LEU A 1 96 ? -8.297 -9.422 -10.32 1 98.06 96 LEU A CA 1
ATOM 782 C C . LEU A 1 96 ? -7.82 -9.141 -11.742 1 98.06 96 LEU A C 1
ATOM 784 O O . LEU A 1 96 ? -7.777 -7.984 -12.172 1 98.06 96 LEU A O 1
ATOM 788 N N . MET A 1 97 ? -7.461 -10.188 -12.422 1 97.44 97 MET A N 1
ATOM 789 C CA . MET A 1 97 ? -6.887 -10.047 -13.758 1 97.44 97 MET A CA 1
ATOM 790 C C . MET A 1 97 ? -7.891 -10.469 -14.828 1 97.44 97 MET A C 1
ATOM 792 O O . MET A 1 97 ? -8.727 -11.344 -14.594 1 97.44 97 MET A O 1
ATOM 796 N N . GLN A 1 98 ? -7.691 -9.828 -15.922 1 94.62 98 GLN A N 1
ATOM 797 C CA . GLN A 1 98 ? -8.43 -10.227 -17.109 1 94.62 98 GLN A CA 1
ATOM 798 C C . GLN A 1 98 ? -7.496 -10.82 -18.172 1 94.62 98 GLN A C 1
ATOM 800 O O . GLN A 1 98 ? -6.48 -10.219 -18.516 1 94.62 98 GLN A O 1
ATOM 805 N N . ASP A 1 99 ? -7.859 -11.977 -18.609 1 88.88 99 ASP A N 1
ATOM 806 C CA . ASP A 1 99 ? -7.156 -12.602 -19.719 1 88.88 99 ASP A CA 1
ATOM 807 C C . ASP A 1 99 ? -7.605 -12.008 -21.047 1 88.88 99 ASP A C 1
ATOM 809 O O . ASP A 1 99 ? -8.5 -12.547 -21.703 1 88.88 99 ASP A O 1
ATOM 813 N N . VAL A 1 100 ? -6.922 -11.023 -21.531 1 82 100 VAL A N 1
ATOM 814 C CA . VAL A 1 100 ? -7.391 -10.148 -22.594 1 82 100 VAL A CA 1
ATOM 815 C C . VAL A 1 100 ? -7.531 -10.953 -23.891 1 82 100 VAL A C 1
ATOM 817 O O . VAL A 1 100 ? -8.5 -10.773 -24.641 1 82 100 VAL A O 1
ATOM 820 N N . GLU A 1 101 ? -6.656 -11.844 -24.172 1 81.19 101 GLU A N 1
ATOM 821 C CA . GLU A 1 101 ? -6.699 -12.57 -25.438 1 81.19 101 GLU A CA 1
ATOM 822 C C . GLU A 1 101 ? -7.195 -14 -25.234 1 81.19 101 GLU A C 1
ATOM 824 O O . GLU A 1 101 ? -7.125 -14.82 -26.156 1 81.19 101 GLU A O 1
ATOM 829 N N . ASN A 1 102 ? -7.766 -14.242 -24.078 1 81.5 102 ASN A N 1
ATOM 830 C CA . ASN A 1 102 ? -8.281 -15.57 -23.75 1 81.5 102 ASN A CA 1
ATOM 831 C C . ASN A 1 102 ? -7.273 -16.656 -24.094 1 81.5 102 ASN A C 1
ATOM 833 O O . ASN A 1 102 ? -7.617 -17.625 -24.781 1 81.5 102 ASN A O 1
ATOM 837 N N . ARG A 1 103 ? -6.035 -16.438 -23.719 1 80.38 103 ARG A N 1
ATOM 838 C CA . ARG A 1 103 ? -4.945 -17.344 -24.062 1 80.38 103 ARG A CA 1
ATOM 839 C C . ARG A 1 103 ? -4.816 -18.469 -23.031 1 80.38 103 ARG A C 1
ATOM 841 O O . ARG A 1 103 ? -4.168 -19.484 -23.281 1 80.38 103 ARG A O 1
ATOM 848 N N . LEU A 1 104 ? -5.5 -18.281 -21.969 1 79.69 104 LEU A N 1
ATOM 849 C CA . LEU A 1 104 ? -5.406 -19.281 -20.922 1 79.69 104 LEU A CA 1
ATOM 850 C C . LEU A 1 104 ? -6.578 -20.25 -21 1 79.69 104 LEU A C 1
ATOM 852 O O . LEU A 1 104 ? -7.734 -19.844 -21.109 1 79.69 104 LEU A O 1
ATOM 856 N N . PRO A 1 105 ? -6.301 -21.484 -21.109 1 69.81 105 PRO A N 1
ATOM 857 C CA . PRO A 1 105 ? -7.34 -22.484 -21.375 1 69.81 105 PRO A CA 1
ATOM 858 C C . PRO A 1 105 ? -8.32 -22.625 -20.203 1 69.81 105 PRO A C 1
ATOM 860 O O . PRO A 1 105 ? -9.445 -23.109 -20.406 1 69.81 105 PRO A O 1
ATOM 863 N N . GLY A 1 106 ? -8.148 -22.109 -19.156 1 64.81 106 GLY A N 1
ATOM 864 C CA . GLY A 1 106 ? -9 -22.219 -17.984 1 64.81 106 GLY A CA 1
ATOM 865 C C . GLY A 1 106 ? -8.938 -23.594 -17.328 1 64.81 106 GLY A C 1
ATOM 866 O O . GLY A 1 106 ? -9.586 -23.828 -16.312 1 64.81 106 GLY A O 1
ATOM 867 N N . THR A 1 107 ? -8.414 -24.578 -18.047 1 62.97 107 THR A N 1
ATOM 868 C CA . THR A 1 107 ? -8.234 -25.906 -17.484 1 62.97 107 THR A CA 1
ATOM 869 C C . THR A 1 107 ? -6.863 -26.469 -17.859 1 62.97 107 THR A C 1
ATOM 871 O O . THR A 1 107 ? -6.203 -25.969 -18.766 1 62.97 107 THR A O 1
ATOM 874 N N . GLY A 1 108 ? -6.48 -27.312 -17.031 1 60.09 108 GLY A N 1
ATOM 875 C CA . GLY A 1 108 ? -5.27 -28.078 -17.281 1 60.09 108 GLY A CA 1
ATOM 876 C C . GLY A 1 108 ? -4.008 -27.359 -16.844 1 60.09 108 GLY A C 1
ATOM 877 O O . GLY A 1 108 ? -4.07 -26.406 -16.078 1 60.09 108 GLY A O 1
ATOM 878 N N . GLU A 1 109 ? -2.844 -28.062 -17.078 1 60.12 109 GLU A N 1
ATOM 879 C CA . GLU A 1 109 ? -1.523 -27.547 -16.719 1 60.12 109 GLU A CA 1
ATOM 880 C C . GLU A 1 109 ? -1.117 -26.375 -17.609 1 60.12 109 GLU A C 1
ATOM 882 O O . GLU A 1 109 ? -1.443 -26.344 -18.797 1 60.12 109 GLU A O 1
ATOM 887 N N . VAL A 1 110 ? -0.929 -25.312 -17.031 1 61.44 110 VAL A N 1
ATOM 888 C CA . VAL A 1 110 ? -0.372 -24.188 -17.766 1 61.44 110 VAL A CA 1
ATOM 889 C C . VAL A 1 110 ? 1.153 -24.266 -17.75 1 61.44 110 VAL A C 1
ATOM 891 O O . VAL A 1 110 ? 1.756 -24.547 -16.719 1 61.44 110 VAL A O 1
ATOM 894 N N . ILE A 1 111 ? 1.757 -24.297 -18.875 1 55.62 111 ILE A N 1
ATOM 895 C CA . ILE A 1 111 ? 3.205 -24.391 -19.031 1 55.62 111 ILE A CA 1
ATOM 896 C C . ILE A 1 111 ? 3.85 -23.047 -18.703 1 55.62 111 ILE A C 1
ATOM 898 O O . ILE A 1 111 ? 3.4 -22.016 -19.188 1 55.62 111 ILE A O 1
ATOM 902 N N . SER A 1 112 ? 4.676 -22.969 -17.641 1 59.38 112 SER A N 1
ATOM 903 C CA . SER A 1 112 ? 5.48 -21.812 -17.266 1 59.38 112 SER A CA 1
ATOM 904 C C . SER A 1 112 ? 6.531 -21.5 -18.328 1 59.38 112 SER A C 1
ATOM 906 O O . SER A 1 112 ? 7.133 -22.422 -18.906 1 59.38 112 SER A O 1
ATOM 908 N N . LEU A 1 113 ? 6.523 -20.297 -18.844 1 54.94 113 LEU A N 1
ATOM 909 C CA . LEU A 1 113 ? 7.648 -19.891 -19.688 1 54.94 113 LEU A CA 1
ATOM 910 C C . LEU A 1 113 ? 8.914 -19.703 -18.844 1 54.94 113 LEU A C 1
ATOM 912 O O . LEU A 1 113 ? 10.016 -19.609 -19.391 1 54.94 113 LEU A O 1
ATOM 916 N N . GLU A 1 114 ? 8.641 -19.312 -17.594 1 55.78 114 GLU A N 1
ATOM 917 C CA . GLU A 1 114 ? 9.844 -19.172 -16.781 1 55.78 114 GLU A CA 1
ATOM 918 C C . GLU A 1 114 ? 10.43 -20.531 -16.422 1 55.78 114 GLU A C 1
ATOM 920 O O . GLU A 1 114 ? 9.703 -21.531 -16.375 1 55.78 114 GLU A O 1
ATOM 925 N N . SER A 1 115 ? 11.703 -20.562 -16.328 1 55.12 115 SER A N 1
ATOM 926 C CA . SER A 1 115 ? 12.531 -21.75 -16.078 1 55.12 115 SER A CA 1
ATOM 927 C C . SER A 1 115 ? 11.914 -22.641 -15.008 1 55.12 115 SER A C 1
ATOM 929 O O . SER A 1 115 ? 11.219 -22.156 -14.109 1 55.12 115 SER A O 1
ATOM 931 N N . GLY A 1 116 ? 11.719 -23.938 -15.062 1 62.16 116 GLY A N 1
ATOM 932 C CA . GLY A 1 116 ? 11.391 -25.281 -14.594 1 62.16 116 GLY A CA 1
ATOM 933 C C . GLY A 1 116 ? 11.125 -25.344 -13.102 1 62.16 116 GLY A C 1
ATOM 934 O O . GLY A 1 116 ? 10.836 -26.422 -12.562 1 62.16 116 GLY A O 1
ATOM 935 N N . GLU A 1 117 ? 11 -24.047 -12.438 1 78.75 117 GLU A N 1
ATOM 936 C CA . GLU A 1 117 ? 10.938 -24.234 -10.984 1 78.75 117 GLU A CA 1
ATOM 937 C C . GLU A 1 117 ? 9.508 -24.094 -10.477 1 78.75 117 GLU A C 1
ATOM 939 O O . GLU A 1 117 ? 9.195 -24.531 -9.367 1 78.75 117 GLU A O 1
ATOM 944 N N . PHE A 1 118 ? 8.633 -23.594 -11.383 1 84 118 PHE A N 1
ATOM 945 C CA . PHE A 1 118 ? 7.262 -23.422 -10.914 1 84 118 PHE A CA 1
ATOM 946 C C . PHE A 1 118 ? 6.305 -24.328 -11.672 1 84 118 PHE A C 1
ATOM 948 O O . PHE A 1 118 ? 6.465 -24.547 -12.875 1 84 118 PHE A O 1
ATOM 955 N N . HIS A 1 119 ? 5.43 -24.828 -10.922 1 85.88 119 HIS A N 1
ATOM 956 C CA . HIS A 1 119 ? 4.293 -25.578 -11.445 1 85.88 119 HIS A CA 1
ATOM 957 C C . HIS A 1 119 ? 3.008 -24.766 -11.367 1 85.88 119 HIS A C 1
ATOM 959 O O . HIS A 1 119 ? 2.689 -24.203 -10.32 1 85.88 119 HIS A O 1
ATOM 965 N N . TYR A 1 120 ? 2.328 -24.656 -12.562 1 89.88 120 TYR A N 1
ATOM 966 C CA . TYR A 1 120 ? 1.084 -23.891 -12.625 1 89.88 120 TYR A CA 1
ATOM 967 C C . TYR A 1 120 ? -0.118 -24.828 -12.734 1 89.88 120 TYR A C 1
ATOM 969 O O . TYR A 1 120 ? -0.073 -25.828 -13.453 1 89.88 120 TYR A O 1
ATOM 977 N N . GLU A 1 121 ? -1.196 -24.469 -12.031 1 89.12 121 GLU A N 1
ATOM 978 C CA . GLU A 1 121 ? -2.402 -25.297 -12.062 1 89.12 121 GLU A CA 1
ATOM 979 C C . GLU A 1 121 ? -3.654 -24.438 -11.867 1 89.12 121 GLU A C 1
ATOM 981 O O . GLU A 1 121 ? -3.643 -23.484 -11.102 1 89.12 121 GLU A O 1
ATOM 986 N N . TRP A 1 122 ? -4.664 -24.859 -12.594 1 92.5 122 TRP A N 1
ATOM 987 C CA . TRP A 1 122 ? -6 -24.375 -12.289 1 92.5 122 TRP A CA 1
ATOM 988 C C . TRP A 1 122 ? -6.609 -25.125 -11.117 1 92.5 122 TRP A C 1
ATOM 990 O O . TRP A 1 122 ? -6.871 -26.328 -11.211 1 92.5 122 TRP A O 1
ATOM 1000 N N . VAL A 1 123 ? -6.863 -24.406 -10.047 1 91.81 123 VAL A N 1
ATOM 1001 C CA . VAL A 1 123 ? -7.387 -25.016 -8.828 1 91.81 123 VAL A CA 1
ATOM 1002 C C . VAL A 1 123 ? -8.875 -24.703 -8.688 1 91.81 123 VAL A C 1
ATOM 1004 O O . VAL A 1 123 ? -9.281 -23.547 -8.758 1 91.81 123 VAL A O 1
ATOM 1007 N N . PRO A 1 124 ? -9.703 -25.766 -8.5 1 92 124 PRO A N 1
ATOM 1008 C CA . PRO A 1 124 ? -11.117 -25.469 -8.242 1 92 124 PRO A CA 1
ATOM 1009 C C . PRO A 1 124 ? -11.336 -24.641 -6.984 1 92 124 PRO A C 1
ATOM 1011 O O . PRO A 1 124 ? -10.719 -24.906 -5.949 1 92 124 PRO A O 1
ATOM 1014 N N . LEU A 1 125 ? -12.172 -23.656 -7.098 1 92.5 125 LEU A N 1
ATOM 1015 C CA . LEU A 1 125 ? -12.422 -22.75 -5.98 1 92.5 125 LEU A CA 1
ATOM 1016 C C . LEU A 1 125 ? -12.938 -23.516 -4.77 1 92.5 125 LEU A C 1
ATOM 1018 O O . LEU A 1 125 ? -12.641 -23.156 -3.627 1 92.5 125 LEU A O 1
ATOM 1022 N N . GLU A 1 126 ? -13.672 -24.547 -4.992 1 91.88 126 GLU A N 1
ATOM 1023 C CA . GLU A 1 126 ? -14.258 -25.328 -3.916 1 91.88 126 GLU A CA 1
ATOM 1024 C C . GLU A 1 126 ? -13.188 -26.078 -3.129 1 91.88 126 GLU A C 1
ATOM 1026 O O . GLU A 1 126 ? -13.445 -26.562 -2.021 1 91.88 126 GLU A O 1
ATOM 1031 N N . LYS A 1 127 ? -12 -26.219 -3.615 1 92.25 127 LYS A N 1
ATOM 1032 C CA . LYS A 1 127 ? -10.93 -26.969 -2.967 1 92.25 127 LYS A CA 1
ATOM 1033 C C . LYS A 1 127 ? -9.898 -26.031 -2.338 1 92.25 127 LYS A C 1
ATOM 1035 O O . LYS A 1 127 ? -8.984 -26.484 -1.647 1 92.25 127 LYS A O 1
ATOM 1040 N N . ILE A 1 128 ? -10 -24.781 -2.482 1 92 128 ILE A N 1
ATOM 1041 C CA . ILE A 1 128 ? -8.984 -23.797 -2.117 1 92 128 ILE A CA 1
ATOM 1042 C C . ILE A 1 128 ? -8.766 -23.812 -0.606 1 92 128 ILE A C 1
ATOM 1044 O O . ILE A 1 128 ? -7.633 -23.719 -0.135 1 92 128 ILE A O 1
ATOM 1048 N N . GLU A 1 129 ? -9.812 -23.906 0.148 1 91.62 129 GLU A N 1
ATOM 1049 C CA . GLU A 1 129 ? -9.742 -23.797 1.603 1 91.62 129 GLU A CA 1
ATOM 1050 C C . GLU A 1 129 ? -8.938 -24.953 2.195 1 91.62 129 GLU A C 1
ATOM 1052 O O . GLU A 1 129 ? -8.43 -24.859 3.314 1 91.62 129 GLU A O 1
ATOM 1057 N N . GLU A 1 130 ? -8.797 -26 1.454 1 92.12 130 GLU A N 1
ATOM 1058 C CA . GLU A 1 130 ? -8.117 -27.203 1.945 1 92.12 130 GLU A CA 1
ATOM 1059 C C . GLU A 1 130 ? -6.645 -27.203 1.549 1 92.12 130 GLU A C 1
ATOM 1061 O O . GLU A 1 130 ? -5.875 -28.047 1.992 1 92.12 130 GLU A O 1
ATOM 1066 N N . LEU A 1 131 ? -6.203 -26.344 0.759 1 92.31 131 LEU A N 1
ATOM 1067 C CA . LEU A 1 131 ? -4.848 -26.328 0.217 1 92.31 131 LEU A CA 1
ATOM 1068 C C . LEU A 1 131 ? -3.945 -25.406 1.035 1 92.31 131 LEU A C 1
ATOM 1070 O O . LEU A 1 131 ? -4.414 -24.422 1.617 1 92.31 131 LEU A O 1
ATOM 1074 N N . PRO A 1 132 ? -2.715 -25.781 1.165 1 94.31 132 PRO A N 1
ATOM 1075 C CA . PRO A 1 132 ? -1.755 -24.844 1.747 1 94.31 132 PRO A CA 1
ATOM 1076 C C . PRO A 1 132 ? -1.442 -23.672 0.82 1 94.31 132 PRO A C 1
ATOM 1078 O O . PRO A 1 132 ? -0.713 -23.828 -0.162 1 94.31 132 PRO A O 1
ATOM 1081 N N . ILE A 1 133 ? -1.996 -22.5 1.137 1 94.44 133 ILE A N 1
ATOM 1082 C CA . ILE A 1 133 ? -1.817 -21.312 0.307 1 94.44 133 ILE A CA 1
ATOM 1083 C C . ILE A 1 133 ? -1.186 -20.203 1.135 1 94.44 133 ILE A C 1
ATOM 1085 O O . ILE A 1 133 ? -1.512 -20.031 2.312 1 94.44 133 ILE A O 1
ATOM 1089 N N . LYS A 1 134 ? -0.276 -19.516 0.566 1 94.06 134 LYS A N 1
ATOM 1090 C CA . LYS A 1 134 ? 0.29 -18.312 1.182 1 94.06 134 LYS A CA 1
ATOM 1091 C C . LYS A 1 134 ? 0.078 -17.094 0.298 1 94.06 134 LYS A C 1
ATOM 1093 O O . LYS A 1 134 ? 0.196 -17.172 -0.927 1 94.06 134 LYS A O 1
ATOM 1098 N N . PRO A 1 135 ? -0.213 -15.93 0.952 1 95.5 135 PRO A N 1
ATOM 1099 C CA . PRO A 1 135 ? -0.524 -15.789 2.377 1 95.5 135 PRO A CA 1
ATOM 1100 C C . PRO A 1 135 ? -1.8 -16.531 2.775 1 95.5 135 PRO A C 1
ATOM 1102 O O . PRO A 1 135 ? -2.695 -16.719 1.948 1 95.5 135 PRO A O 1
ATOM 1105 N N . ASP A 1 136 ? -1.953 -16.844 4.02 1 93.31 136 ASP A N 1
ATOM 1106 C CA . ASP A 1 136 ? -2.963 -17.812 4.422 1 93.31 136 ASP A CA 1
ATOM 1107 C C . ASP A 1 136 ? -4.363 -17.203 4.379 1 93.31 136 ASP A C 1
ATOM 1109 O O . ASP A 1 136 ? -5.359 -17.938 4.324 1 93.31 136 ASP A O 1
ATOM 1113 N N . PHE A 1 137 ? -4.508 -15.867 4.469 1 93.94 137 PHE A N 1
ATOM 1114 C CA . PHE A 1 137 ? -5.836 -15.273 4.43 1 93.94 137 PHE A CA 1
ATOM 1115 C C . PHE A 1 137 ? -6.535 -15.578 3.109 1 93.94 137 PHE A C 1
ATOM 1117 O O . PHE A 1 137 ? -7.762 -15.5 3.016 1 93.94 137 PHE A O 1
ATOM 1124 N N . LEU A 1 138 ? -5.785 -15.961 2.07 1 94.94 138 LEU A N 1
ATOM 1125 C CA . LEU A 1 138 ? -6.344 -16.266 0.756 1 94.94 138 LEU A CA 1
ATOM 1126 C C . LEU A 1 138 ? -7.262 -17.484 0.818 1 94.94 138 LEU A C 1
ATOM 1128 O O . LEU A 1 138 ? -8.188 -17.609 0.014 1 94.94 138 LEU A O 1
ATOM 1132 N N . ARG A 1 139 ? -6.973 -18.391 1.695 1 92.38 139 ARG A N 1
ATOM 1133 C CA . ARG A 1 139 ? -7.781 -19.594 1.825 1 92.38 139 ARG A CA 1
ATOM 1134 C C . ARG A 1 139 ? -9.25 -19.25 2.039 1 92.38 139 ARG A C 1
ATOM 1136 O O . ARG A 1 139 ? -10.133 -19.891 1.457 1 92.38 139 ARG A O 1
ATOM 1143 N N . GLY A 1 140 ? -9.508 -18.266 2.748 1 91 140 GLY A N 1
ATOM 1144 C CA . GLY A 1 140 ? -10.875 -17.875 3.047 1 91 140 GLY A CA 1
ATOM 1145 C C . GLY A 1 140 ? -11.414 -16.812 2.102 1 91 140 GLY A C 1
ATOM 1146 O O . GLY A 1 140 ? -12.625 -16.75 1.863 1 91 140 GLY A O 1
ATOM 1147 N N . LYS A 1 141 ? -10.555 -16.062 1.484 1 93.88 141 LYS A N 1
ATOM 1148 C CA . LYS A 1 141 ? -11.016 -14.867 0.791 1 93.88 141 LYS A CA 1
ATOM 1149 C C . LYS A 1 141 ? -11.141 -15.117 -0.71 1 93.88 141 LYS A C 1
ATOM 1151 O O . LYS A 1 141 ? -11.844 -14.391 -1.407 1 93.88 141 LYS A O 1
ATOM 1156 N N . LEU A 1 142 ? -10.508 -16.141 -1.224 1 94.06 142 LEU A N 1
ATOM 1157 C CA . LEU A 1 142 ? -10.508 -16.406 -2.66 1 94.06 142 LEU A CA 1
ATOM 1158 C C . LEU A 1 142 ? -11.867 -16.875 -3.135 1 94.06 142 LEU A C 1
ATOM 1160 O O . LEU A 1 142 ? -12.227 -16.703 -4.301 1 94.06 142 LEU A O 1
ATOM 1164 N N . VAL A 1 143 ? -12.602 -17.484 -2.205 1 90.5 143 VAL A N 1
ATOM 1165 C CA . VAL A 1 143 ? -13.883 -18.094 -2.57 1 90.5 143 VAL A CA 1
ATOM 1166 C C . VAL A 1 143 ? -14.922 -16.984 -2.811 1 90.5 143 VAL A C 1
ATOM 1168 O O . VAL A 1 143 ? -15.812 -17.141 -3.65 1 90.5 143 VAL A O 1
ATOM 1171 N N . ASN A 1 144 ? -14.812 -15.922 -2.047 1 92 144 ASN A N 1
ATOM 1172 C CA . ASN A 1 144 ? -15.688 -14.766 -2.203 1 92 144 ASN A CA 1
ATOM 1173 C C . ASN A 1 144 ? -14.891 -13.477 -2.379 1 92 144 ASN A C 1
ATOM 1175 O O . ASN A 1 144 ? -14.609 -12.773 -1.405 1 92 144 ASN A O 1
ATOM 1179 N N . LEU A 1 145 ? -14.664 -13.148 -3.621 1 95 145 LEU A N 1
ATOM 1180 C CA . LEU A 1 145 ? -13.859 -11.953 -3.893 1 95 145 LEU A CA 1
ATOM 1181 C C . LEU A 1 145 ? -14.641 -10.688 -3.551 1 95 145 LEU A C 1
ATOM 1183 O O . LEU A 1 145 ? -15.844 -10.602 -3.807 1 95 145 LEU A O 1
ATOM 1187 N N . PRO A 1 146 ? -14.008 -9.734 -2.973 1 95.38 146 PRO A N 1
ATOM 1188 C CA . PRO A 1 146 ? -14.711 -8.5 -2.617 1 95.38 146 PRO A CA 1
ATOM 1189 C C . PRO A 1 146 ? -15.094 -7.668 -3.838 1 95.38 146 PRO A C 1
ATOM 1191 O O . PRO A 1 146 ? -14.383 -7.676 -4.844 1 95.38 146 PRO A O 1
ATOM 1194 N N . SER A 1 147 ? -16.141 -6.965 -3.74 1 93.81 147 SER A N 1
ATOM 1195 C CA . SER A 1 147 ? -16.594 -6.098 -4.816 1 93.81 147 SER A CA 1
ATOM 1196 C C . SER A 1 147 ? -15.82 -4.789 -4.848 1 93.81 147 SER A C 1
ATOM 1198 O O . SER A 1 147 ? -15.688 -4.164 -5.906 1 93.81 147 SER A O 1
ATOM 1200 N N . ALA A 1 148 ? -15.336 -4.41 -3.654 1 94.19 148 ALA A N 1
ATOM 1201 C CA . ALA A 1 148 ? -14.492 -3.227 -3.518 1 94.19 148 ALA A CA 1
ATOM 1202 C C . ALA A 1 148 ? -13.148 -3.584 -2.902 1 94.19 148 ALA A C 1
ATOM 1204 O O . ALA A 1 148 ? -13.016 -4.605 -2.225 1 94.19 148 ALA A O 1
ATOM 1205 N N . SER A 1 149 ? -12.219 -2.748 -3.232 1 96.69 149 SER A N 1
ATOM 1206 C CA . SER A 1 149 ? -10.898 -3.01 -2.676 1 96.69 149 SER A CA 1
ATOM 1207 C C . SER A 1 149 ? -10.93 -3.008 -1.151 1 96.69 149 SER A C 1
ATOM 1209 O O . SER A 1 149 ? -11.664 -2.227 -0.542 1 96.69 149 SER A O 1
ATOM 1211 N N . MET A 1 150 ? -10.156 -3.881 -0.6 1 96.62 150 MET A N 1
ATOM 1212 C CA . MET A 1 150 ? -10.031 -3.967 0.852 1 96.62 150 MET A CA 1
ATOM 1213 C C . MET A 1 150 ? -8.57 -3.896 1.276 1 96.62 150 MET A C 1
ATOM 1215 O O . MET A 1 150 ? -7.688 -4.355 0.552 1 96.62 150 MET A O 1
ATOM 1219 N N . HIS A 1 151 ? -8.359 -3.285 2.377 1 97.69 151 HIS A N 1
ATOM 1220 C CA . HIS A 1 151 ? -7.035 -3.254 2.99 1 97.69 151 HIS A CA 1
ATOM 1221 C C . HIS A 1 151 ? -6.93 -4.27 4.125 1 97.69 151 HIS A C 1
ATOM 1223 O O . HIS A 1 151 ? -7.824 -4.355 4.969 1 97.69 151 HIS A O 1
ATOM 1229 N N . LEU A 1 152 ? -5.844 -5.031 4.141 1 97.62 152 LEU A N 1
ATOM 1230 C CA . LEU A 1 152 ? -5.629 -6.039 5.172 1 97.62 152 LEU A CA 1
ATOM 1231 C C . LEU A 1 152 ? -4.27 -5.855 5.84 1 97.62 152 LEU A C 1
ATOM 1233 O O . LEU A 1 152 ? -3.27 -5.613 5.16 1 97.62 152 LEU A O 1
ATOM 1237 N N . ILE A 1 153 ? -4.23 -5.836 7.109 1 98 153 ILE A N 1
ATOM 1238 C CA . ILE A 1 153 ? -3.006 -6.016 7.883 1 98 153 ILE A CA 1
ATOM 1239 C C . ILE A 1 153 ? -2.914 -7.457 8.383 1 98 153 ILE A C 1
ATOM 1241 O O . ILE A 1 153 ? -3.738 -7.898 9.188 1 98 153 ILE A O 1
ATOM 1245 N N . HIS A 1 154 ? -1.988 -8.164 7.785 1 97.5 154 HIS A N 1
ATOM 1246 C CA . HIS A 1 154 ? -1.868 -9.594 8.047 1 97.5 154 HIS A CA 1
ATOM 1247 C C . HIS A 1 154 ? -0.542 -9.922 8.727 1 97.5 154 HIS A C 1
ATOM 1249 O O . HIS A 1 154 ? 0.526 -9.703 8.148 1 97.5 154 HIS A O 1
ATOM 1255 N N . LYS A 1 155 ? -0.557 -10.43 9.922 1 95.31 155 LYS A N 1
ATOM 1256 C CA . LYS A 1 155 ? 0.62 -10.844 10.68 1 95.31 155 LYS A CA 1
ATOM 1257 C C . LYS A 1 155 ? 0.621 -12.352 10.914 1 95.31 155 LYS A C 1
ATOM 1259 O O . LYS A 1 155 ? -0.204 -12.867 11.664 1 95.31 155 LYS A O 1
ATOM 1264 N N . GLU A 1 156 ? 1.447 -12.992 10.164 1 88.88 156 GLU A N 1
ATOM 1265 C CA . GLU A 1 156 ? 1.491 -14.445 10.297 1 88.88 156 GLU A CA 1
ATOM 1266 C C . GLU A 1 156 ? 2.143 -14.859 11.617 1 88.88 156 GLU A C 1
ATOM 1268 O O . GLU A 1 156 ? 3.143 -14.266 12.031 1 88.88 156 GLU A O 1
ATOM 1273 N N . THR A 1 157 ? 1.446 -15.484 12.508 1 72.75 157 THR A N 1
ATOM 1274 C CA . THR A 1 157 ? 1.962 -15.977 13.781 1 72.75 157 THR A CA 1
ATOM 1275 C C . THR A 1 157 ? 2.893 -17.172 13.562 1 72.75 157 THR A C 1
ATOM 1277 O O . THR A 1 157 ? 2.586 -18.062 12.781 1 72.75 157 THR A O 1
ATOM 1280 N N . PHE A 1 158 ? 4.176 -16.906 13.664 1 58.47 158 PHE A N 1
ATOM 1281 C CA . PHE A 1 158 ? 5.09 -18.047 13.609 1 58.47 158 PHE A CA 1
ATOM 1282 C C . PHE A 1 158 ? 4.844 -19 14.773 1 58.47 158 PHE A C 1
ATOM 1284 O O . PHE A 1 158 ? 4.859 -18.578 15.938 1 58.47 158 PHE A O 1
ATOM 1291 N N . VAL A 1 159 ? 4.145 -20 14.625 1 46.62 159 VAL A N 1
ATOM 1292 C CA . VAL A 1 159 ? 4.199 -21.047 15.641 1 46.62 159 VAL A CA 1
ATOM 1293 C C . VAL A 1 159 ? 5.531 -21.781 15.539 1 46.62 159 VAL A C 1
ATOM 1295 O O . VAL A 1 159 ? 5.887 -22.297 14.484 1 46.62 159 VAL A O 1
ATOM 1298 N N . ALA A 1 160 ? 6.512 -21.438 16.281 1 42.16 160 ALA A N 1
ATOM 1299 C CA . ALA A 1 160 ? 7.715 -22.25 16.469 1 42.16 160 ALA A CA 1
ATOM 1300 C C . ALA A 1 160 ? 7.375 -23.734 16.5 1 42.16 160 ALA A C 1
ATOM 1302 O O . ALA A 1 160 ? 6.48 -24.156 17.234 1 42.16 160 ALA A O 1
ATOM 1303 N N . GLU A 1 161 ? 7.41 -24.375 15.453 1 35.56 161 GLU A N 1
ATOM 1304 C CA . GLU A 1 161 ? 7.418 -25.812 15.672 1 35.56 161 GLU A CA 1
ATOM 1305 C C . GLU A 1 161 ? 8.344 -26.188 16.828 1 35.56 161 GLU A C 1
ATOM 1307 O O . GLU A 1 161 ? 9.523 -25.828 16.828 1 35.56 161 GLU A O 1
ATOM 1312 N N . THR A 1 162 ? 7.789 -26.062 17.984 1 33.38 162 THR A N 1
ATOM 1313 C CA . THR A 1 162 ? 8.508 -26.812 19 1 33.38 162 THR A CA 1
ATOM 1314 C C . THR A 1 162 ? 8.992 -28.156 18.438 1 33.38 162 THR A C 1
ATOM 1316 O O . THR A 1 162 ? 8.188 -28.969 17.984 1 33.38 162 THR A O 1
ATOM 1319 N N . LYS A 1 163 ? 10.227 -28.234 18.062 1 31.91 163 LYS A N 1
ATOM 1320 C CA . LYS A 1 163 ? 10.805 -29.562 18.078 1 31.91 163 LYS A CA 1
ATOM 1321 C C . LYS A 1 163 ? 10.57 -30.266 19.406 1 31.91 163 LYS A C 1
ATOM 1323 O O . LYS A 1 163 ? 10.75 -29.672 20.469 1 31.91 163 LYS A O 1
ATOM 1328 N N . MET B 1 1 ? 17.078 3.057 17.391 1 54.56 1 MET B N 1
ATOM 1329 C CA . MET B 1 1 ? 16.25 3.969 16.609 1 54.56 1 MET B CA 1
ATOM 1330 C C . MET B 1 1 ? 15.516 3.221 15.5 1 54.56 1 MET B C 1
ATOM 1332 O O . MET B 1 1 ? 16.109 2.395 14.805 1 54.56 1 MET B O 1
ATOM 1336 N N . THR B 1 2 ? 14.07 3.172 15.578 1 76 2 THR B N 1
ATOM 1337 C CA . THR B 1 2 ? 13.312 2.377 14.617 1 76 2 THR B CA 1
ATOM 1338 C C . THR B 1 2 ? 13.477 2.932 13.203 1 76 2 THR B C 1
ATOM 1340 O O . THR B 1 2 ? 13.539 4.148 13.016 1 76 2 THR B O 1
ATOM 1343 N N . GLN B 1 3 ? 13.789 2.188 12.359 1 93.06 3 GLN B N 1
ATOM 1344 C CA . GLN B 1 3 ? 14.141 2.547 10.992 1 93.06 3 GLN B CA 1
ATOM 1345 C C . GLN B 1 3 ? 12.906 2.965 10.195 1 93.06 3 GLN B C 1
ATOM 1347 O O . GLN B 1 3 ? 11.953 2.189 10.07 1 93.06 3 GLN B O 1
ATOM 1352 N N . ASP B 1 4 ? 12.906 4.262 9.773 1 96.75 4 ASP B N 1
ATOM 1353 C CA . ASP B 1 4 ? 11.859 4.734 8.867 1 96.75 4 ASP B CA 1
ATOM 1354 C C . ASP B 1 4 ? 11.953 4.043 7.512 1 96.75 4 ASP B C 1
ATOM 1356 O O . ASP B 1 4 ? 13.047 3.74 7.035 1 96.75 4 ASP B O 1
ATOM 1360 N N . LEU B 1 5 ? 10.867 3.812 6.898 1 97.69 5 LEU B N 1
ATOM 1361 C CA . LEU B 1 5 ? 10.844 3.176 5.586 1 97.69 5 LEU B CA 1
ATOM 1362 C C . LEU B 1 5 ? 10.945 4.219 4.477 1 97.69 5 LEU B C 1
ATOM 1364 O O . LEU B 1 5 ? 10.016 4.383 3.688 1 97.69 5 LEU B O 1
ATOM 1368 N N . THR B 1 6 ? 11.953 4.895 4.441 1 97.44 6 THR B N 1
ATOM 1369 C CA . THR B 1 6 ? 12.445 5.762 3.381 1 97.44 6 THR B CA 1
ATOM 1370 C C . THR B 1 6 ? 13.828 5.305 2.91 1 97.44 6 THR B C 1
ATOM 1372 O O . THR B 1 6 ? 14.789 5.328 3.678 1 97.44 6 THR B O 1
ATOM 1375 N N . VAL B 1 7 ? 13.914 4.867 1.737 1 96.75 7 VAL B N 1
ATOM 1376 C CA . VAL B 1 7 ? 15.133 4.23 1.244 1 96.75 7 VAL B CA 1
ATOM 1377 C C . VAL B 1 7 ? 15.609 4.941 -0.018 1 96.75 7 VAL B C 1
ATOM 1379 O O . VAL B 1 7 ? 14.836 5.145 -0.957 1 96.75 7 VAL B O 1
ATOM 1382 N N . ASP B 1 8 ? 16.859 5.363 0.018 1 96.5 8 ASP B N 1
ATOM 1383 C CA . ASP B 1 8 ? 17.5 5.918 -1.17 1 96.5 8 ASP B CA 1
ATOM 1384 C C . ASP B 1 8 ? 17.953 4.809 -2.117 1 96.5 8 ASP B C 1
ATOM 1386 O O . ASP B 1 8 ? 18.906 4.082 -1.82 1 96.5 8 ASP B O 1
ATOM 1390 N N . LEU B 1 9 ? 17.297 4.699 -3.277 1 96.38 9 LEU B N 1
ATOM 1391 C CA . LEU B 1 9 ? 17.609 3.633 -4.223 1 96.38 9 LEU B CA 1
ATOM 1392 C C . LEU B 1 9 ? 18.375 4.18 -5.426 1 96.38 9 LEU B C 1
ATOM 1394 O O . LEU B 1 9 ? 18.344 3.588 -6.504 1 96.38 9 LEU B O 1
ATOM 1398 N N . GLY B 1 10 ? 19 5.305 -5.223 1 93.5 10 GLY B N 1
ATOM 1399 C CA . GLY B 1 10 ? 19.828 5.914 -6.25 1 93.5 10 GLY B CA 1
ATOM 1400 C C . GLY B 1 10 ? 19.031 6.754 -7.234 1 93.5 10 GLY B C 1
ATOM 1401 O O . GLY B 1 10 ? 18.922 7.969 -7.07 1 93.5 10 GLY B O 1
ATOM 1402 N N . GLU B 1 11 ? 18.312 6.145 -8.117 1 91.5 11 GLU B N 1
ATOM 1403 C CA . GLU B 1 11 ? 17.547 6.84 -9.141 1 91.5 11 GLU B CA 1
ATOM 1404 C C . GLU B 1 11 ? 16.312 7.5 -8.547 1 91.5 11 GLU B C 1
ATOM 1406 O O . GLU B 1 11 ? 15.891 8.57 -8.992 1 91.5 11 GLU B O 1
ATOM 1411 N N . GLN B 1 12 ? 15.828 6.852 -7.551 1 95.81 12 GLN B N 1
ATOM 1412 C CA . GLN B 1 12 ? 14.578 7.289 -6.938 1 95.81 12 GLN B CA 1
ATOM 1413 C C . GLN B 1 12 ? 14.539 6.941 -5.453 1 95.81 12 GLN B C 1
ATOM 1415 O O . GLN B 1 12 ? 15.258 6.055 -5 1 95.81 12 GLN B O 1
ATOM 1420 N N . MET B 1 13 ? 13.742 7.727 -4.758 1 97.44 13 MET B N 1
ATOM 1421 C CA . MET B 1 13 ? 13.484 7.418 -3.354 1 97.44 13 MET B CA 1
ATOM 1422 C C . MET B 1 13 ? 12.273 6.504 -3.213 1 97.44 13 MET B C 1
ATOM 1424 O O . MET B 1 13 ? 11.266 6.691 -3.896 1 97.44 13 MET B O 1
ATOM 1428 N N . LEU B 1 14 ? 12.398 5.445 -2.459 1 97.88 14 LEU B N 1
ATOM 1429 C CA . LEU B 1 14 ? 11.242 4.684 -2.008 1 97.88 14 LEU B CA 1
ATOM 1430 C C . LEU B 1 14 ? 10.758 5.18 -0.648 1 97.88 14 LEU B C 1
ATOM 1432 O O . LEU B 1 14 ? 11.547 5.281 0.294 1 97.88 14 LEU B O 1
ATOM 1436 N N . ASN B 1 15 ? 9.531 5.496 -0.585 1 98.12 15 ASN B N 1
ATOM 1437 C CA . ASN B 1 15 ? 8.969 6.031 0.649 1 98.12 15 ASN B CA 1
ATOM 1438 C C . ASN B 1 15 ? 7.676 5.312 1.028 1 98.12 15 ASN B C 1
ATOM 1440 O O . ASN B 1 15 ? 6.805 5.102 0.182 1 98.12 15 ASN B O 1
ATOM 1444 N N . CYS B 1 16 ? 7.555 4.812 2.236 1 98.56 16 CYS B N 1
ATOM 1445 C CA . CYS B 1 16 ? 6.324 4.27 2.797 1 98.56 16 CYS B CA 1
ATOM 1446 C C . CYS B 1 16 ? 5.809 5.145 3.936 1 98.56 16 CYS B C 1
ATOM 1448 O O . CYS B 1 16 ? 6.48 5.293 4.961 1 98.56 16 CYS B O 1
ATOM 1450 N N . ARG B 1 17 ? 4.617 5.684 3.729 1 98.5 17 ARG B N 1
ATOM 1451 C CA . ARG B 1 17 ? 4.109 6.699 4.645 1 98.5 17 ARG B CA 1
ATOM 1452 C C . ARG B 1 17 ? 2.666 6.402 5.047 1 98.5 17 ARG B C 1
ATOM 1454 O O . ARG B 1 17 ? 2.004 5.566 4.43 1 98.5 17 ARG B O 1
ATOM 1461 N N . THR B 1 18 ? 2.309 7.012 6.105 1 98.81 18 THR B N 1
ATOM 1462 C CA . THR B 1 18 ? 0.918 7.004 6.543 1 98.81 18 THR B CA 1
ATOM 1463 C C . THR B 1 18 ? 0.472 8.406 6.949 1 98.81 18 THR B C 1
ATOM 1465 O O . THR B 1 18 ? 1.303 9.266 7.254 1 98.81 18 THR B O 1
ATOM 1468 N N . ALA B 1 19 ? -0.781 8.688 6.828 1 98.5 19 ALA B N 1
ATOM 1469 C CA . ALA B 1 19 ? -1.368 9.961 7.246 1 98.5 19 ALA B CA 1
ATOM 1470 C C . ALA B 1 19 ? -2.787 9.766 7.77 1 98.5 19 ALA B C 1
ATOM 1472 O O . ALA B 1 19 ? -3.414 8.734 7.508 1 98.5 19 ALA B O 1
ATOM 1473 N N . GLY B 1 20 ? -3.223 10.695 8.523 1 98 20 GLY B N 1
ATOM 1474 C CA . GLY B 1 20 ? -4.539 10.609 9.125 1 98 20 GLY B CA 1
ATOM 1475 C C . GLY B 1 20 ? -5.387 11.844 8.898 1 98 20 GLY B C 1
ATOM 1476 O O . GLY B 1 20 ? -4.867 12.961 8.852 1 98 20 GLY B O 1
ATOM 1477 N N . ILE B 1 21 ? -6.645 11.625 8.836 1 97.19 21 ILE B N 1
ATOM 1478 C CA . ILE B 1 21 ? -7.629 12.695 8.664 1 97.19 21 ILE B CA 1
ATOM 1479 C C . ILE B 1 21 ? -8.562 12.727 9.867 1 97.19 21 ILE B C 1
ATOM 1481 O O . ILE B 1 21 ? -9.172 11.711 10.219 1 97.19 21 ILE B O 1
ATOM 1485 N N . ILE B 1 22 ? -8.633 13.812 10.484 1 94.62 22 ILE B N 1
ATOM 1486 C CA . ILE B 1 22 ? -9.633 14.062 11.516 1 94.62 22 ILE B CA 1
ATOM 1487 C C . ILE B 1 22 ? -10.609 15.133 11.031 1 94.62 22 ILE B C 1
ATOM 1489 O O . ILE B 1 22 ? -10.195 16.203 10.594 1 94.62 22 ILE B O 1
ATOM 1493 N N . VAL B 1 23 ? -11.852 14.805 11.148 1 91.94 23 VAL B N 1
ATOM 1494 C CA . VAL B 1 23 ? -12.898 15.75 10.773 1 91.94 23 VAL B CA 1
ATOM 1495 C C . VAL B 1 23 ? -13.734 16.109 12 1 91.94 23 VAL B C 1
ATOM 1497 O O . VAL B 1 23 ? -14.234 15.227 12.703 1 91.94 23 VAL B O 1
ATOM 1500 N N . LYS B 1 24 ? -13.789 17.359 12.258 1 89.75 24 LYS B N 1
ATOM 1501 C CA . LYS B 1 24 ? -14.625 17.891 13.336 1 89.75 24 LYS B CA 1
ATOM 1502 C C . LYS B 1 24 ? -15.336 19.156 12.906 1 89.75 24 LYS B C 1
ATOM 1504 O O . LYS B 1 24 ? -14.711 20.078 12.367 1 89.75 24 LYS B O 1
ATOM 1509 N N . ASP B 1 25 ? -16.672 19.203 13.125 1 88.62 25 ASP B N 1
ATOM 1510 C CA . ASP B 1 25 ? -17.469 20.391 12.828 1 88.62 25 ASP B CA 1
ATOM 1511 C C . ASP B 1 25 ? -17.219 20.875 11.406 1 88.62 25 ASP B C 1
ATOM 1513 O O . ASP B 1 25 ? -16.953 22.062 11.188 1 88.62 25 ASP B O 1
ATOM 1517 N N . ASN B 1 26 ? -17.078 20.031 10.484 1 90.38 26 ASN B N 1
ATOM 1518 C CA . ASN B 1 26 ? -16.906 20.281 9.055 1 90.38 26 ASN B CA 1
ATOM 1519 C C . ASN B 1 26 ? -15.547 20.891 8.758 1 90.38 26 ASN B C 1
ATOM 1521 O O . ASN B 1 26 ? -15.398 21.672 7.805 1 90.38 26 ASN B O 1
ATOM 1525 N N . HIS B 1 27 ? -14.617 20.641 9.656 1 92.44 27 HIS B N 1
ATOM 1526 C CA . HIS B 1 27 ? -13.234 21.047 9.453 1 92.44 27 HIS B CA 1
ATOM 1527 C C . HIS B 1 27 ? -12.305 19.828 9.461 1 92.44 27 HIS B C 1
ATOM 1529 O O . HIS B 1 27 ? -12.586 18.828 10.117 1 92.44 27 HIS B O 1
ATOM 1535 N N . VAL B 1 28 ? -11.25 19.953 8.711 1 93.88 28 VAL B N 1
ATOM 1536 C CA . VAL B 1 28 ? -10.203 18.938 8.711 1 93.88 28 VAL B CA 1
ATOM 1537 C C . VAL B 1 28 ? -8.914 19.531 9.281 1 93.88 28 VAL B C 1
ATOM 1539 O O . VAL B 1 28 ? -8.562 20.672 8.984 1 93.88 28 VAL B O 1
ATOM 1542 N N . LEU B 1 29 ? -8.297 18.766 10.156 1 93 29 LEU B N 1
ATOM 1543 C CA . LEU B 1 29 ? -7.02 19.203 10.711 1 93 29 LEU B CA 1
ATOM 1544 C C . LEU B 1 29 ? -5.883 18.953 9.719 1 93 29 LEU B C 1
ATOM 1546 O O . LEU B 1 29 ? -5.703 17.812 9.266 1 93 29 LEU B O 1
ATOM 1550 N N . MET B 1 30 ? -5.168 19.953 9.32 1 93.81 30 MET B N 1
ATOM 1551 C CA . MET B 1 30 ? -4.031 19.844 8.414 1 93.81 30 MET B CA 1
ATOM 1552 C C . MET B 1 30 ? -2.814 20.578 8.977 1 93.81 30 MET B C 1
ATOM 1554 O O . MET B 1 30 ? -2.928 21.312 9.961 1 93.81 30 MET B O 1
ATOM 1558 N N . HIS B 1 31 ? -1.65 20.281 8.375 1 91.88 31 HIS B N 1
ATOM 1559 C CA . HIS B 1 31 ? -0.458 21.016 8.766 1 91.88 31 HIS B CA 1
ATOM 1560 C C . HIS B 1 31 ? 0.363 21.438 7.551 1 91.88 31 HIS B C 1
ATOM 1562 O O . HIS B 1 31 ? 0.137 20.938 6.445 1 91.88 31 HIS B O 1
ATOM 1568 N N . LYS B 1 32 ? 1.154 22.438 7.781 1 89.56 32 LYS B N 1
ATOM 1569 C CA . LYS B 1 32 ? 2.023 23.016 6.766 1 89.56 32 LYS B CA 1
ATOM 1570 C C . LYS B 1 32 ? 3.424 23.266 7.316 1 89.56 32 LYS B C 1
ATOM 1572 O O . LYS B 1 32 ? 3.578 23.828 8.406 1 89.56 32 LYS B O 1
ATOM 1577 N N . ASN B 1 33 ? 4.406 22.672 6.539 1 87 33 ASN B N 1
ATOM 1578 C CA . ASN B 1 33 ? 5.773 23.078 6.848 1 87 33 ASN B CA 1
ATOM 1579 C C . ASN B 1 33 ? 6.012 24.547 6.48 1 87 33 ASN B C 1
ATOM 1581 O O . ASN B 1 33 ? 5.652 24.984 5.387 1 87 33 ASN B O 1
ATOM 1585 N N . LYS B 1 34 ? 6.645 25.266 7.43 1 83.38 34 LYS B N 1
ATOM 1586 C CA . LYS B 1 34 ? 6.891 26.703 7.211 1 83.38 34 LYS B CA 1
ATOM 1587 C C . LYS B 1 34 ? 7.68 26.922 5.926 1 83.38 34 LYS B C 1
ATOM 1589 O O . LYS B 1 34 ? 7.551 27.984 5.293 1 83.38 34 LYS B O 1
ATOM 1594 N N . LYS B 1 35 ? 8.336 25.969 5.492 1 85.25 35 LYS B N 1
ATOM 1595 C CA . LYS B 1 35 ? 9.195 26.094 4.32 1 85.25 35 LYS B CA 1
ATOM 1596 C C . LYS B 1 35 ? 8.461 25.656 3.053 1 85.25 35 LYS B C 1
ATOM 1598 O O . LYS B 1 35 ? 8.984 25.812 1.946 1 85.25 35 LYS B O 1
ATOM 1603 N N . ASP B 1 36 ? 7.281 25.078 3.174 1 86.31 36 ASP B N 1
ATOM 1604 C CA . ASP B 1 36 ? 6.539 24.594 2.018 1 86.31 36 ASP B CA 1
ATOM 1605 C C . ASP B 1 36 ? 5.293 25.438 1.764 1 86.31 36 ASP B C 1
ATOM 1607 O O . ASP B 1 36 ? 4.668 25.922 2.705 1 86.31 36 ASP B O 1
ATOM 1611 N N . PRO B 1 37 ? 4.938 25.609 0.492 1 89.88 37 PRO B N 1
ATOM 1612 C CA . PRO B 1 37 ? 3.777 26.438 0.145 1 89.88 37 PRO B CA 1
ATOM 1613 C C . PRO B 1 37 ? 2.475 25.641 0.107 1 89.88 37 PRO B C 1
ATOM 1615 O O . PRO B 1 37 ? 1.49 26.078 -0.486 1 89.88 37 PRO B O 1
ATOM 1618 N N . PHE B 1 38 ? 2.508 24.422 0.557 1 93.5 38 PHE B N 1
ATOM 1619 C CA . PHE B 1 38 ? 1.323 23.578 0.463 1 93.5 38 PHE B CA 1
ATOM 1620 C C . PHE B 1 38 ? 1.012 22.922 1.806 1 93.5 38 PHE B C 1
ATOM 1622 O O . PHE B 1 38 ? 1.889 22.812 2.664 1 93.5 38 PHE B O 1
ATOM 1629 N N . TRP B 1 39 ? -0.244 22.578 1.959 1 93.38 39 TRP B N 1
ATOM 1630 C CA . TRP B 1 39 ? -0.723 21.844 3.127 1 93.38 39 TRP B CA 1
ATOM 1631 C C . TRP B 1 39 ? -0.593 20.344 2.918 1 93.38 39 TRP B C 1
ATOM 1633 O O . TRP B 1 39 ? -0.666 19.859 1.786 1 93.38 39 TRP B O 1
ATOM 1643 N N . THR B 1 40 ? -0.404 19.641 3.951 1 95.25 40 THR B N 1
ATOM 1644 C CA . THR B 1 40 ? -0.396 18.188 3.957 1 95.25 40 THR B CA 1
ATOM 1645 C C . THR B 1 40 ? -1.184 17.641 5.145 1 95.25 40 THR B C 1
ATOM 1647 O O . THR B 1 40 ? -1.669 18.406 5.977 1 95.25 40 THR B O 1
ATOM 1650 N N . LEU B 1 41 ? -1.39 16.422 5.184 1 96.5 41 LEU B N 1
ATOM 1651 C CA . LEU B 1 41 ? -2.049 15.742 6.297 1 96.5 41 LEU B CA 1
ATOM 1652 C C . LEU B 1 41 ? -1.054 15.43 7.406 1 96.5 41 LEU B C 1
ATOM 1654 O O . LEU B 1 41 ? 0.157 15.398 7.172 1 96.5 41 LEU B O 1
ATOM 1658 N N . ILE B 1 42 ? -1.562 15.297 8.602 1 94.81 42 ILE B N 1
ATOM 1659 C CA . ILE B 1 42 ? -0.733 14.82 9.703 1 94.81 42 ILE B CA 1
ATOM 1660 C C . ILE B 1 42 ? -0.316 13.375 9.453 1 94.81 42 ILE B C 1
ATOM 1662 O O . ILE B 1 42 ? -1.152 12.531 9.125 1 94.81 42 ILE B O 1
ATOM 1666 N N . GLY B 1 43 ? 0.843 13.047 9.594 1 96.31 43 GLY B N 1
ATOM 1667 C CA . GLY B 1 43 ? 1.369 11.719 9.328 1 96.31 43 GLY B CA 1
ATOM 1668 C C . GLY B 1 43 ? 2.885 11.672 9.266 1 96.31 43 GLY B C 1
ATOM 1669 O O . GLY B 1 43 ? 3.555 12.594 9.75 1 96.31 43 GLY B O 1
ATOM 1670 N N . GLY B 1 44 ? 3.41 10.625 8.75 1 97.06 44 GLY B N 1
ATOM 1671 C CA . GLY B 1 44 ? 4.852 10.445 8.68 1 97.06 44 GLY B CA 1
ATOM 1672 C C . GLY B 1 44 ? 5.254 9.094 8.109 1 97.06 44 GLY B C 1
ATOM 1673 O O . GLY B 1 44 ? 4.441 8.406 7.488 1 97.06 44 GLY B O 1
ATOM 1674 N N . ARG B 1 45 ? 6.492 8.836 8.273 1 97.69 45 ARG B N 1
ATOM 1675 C CA . ARG B 1 45 ? 7.047 7.609 7.715 1 97.69 45 ARG B CA 1
ATOM 1676 C C . ARG B 1 45 ? 6.664 6.402 8.57 1 97.69 45 ARG B C 1
ATOM 1678 O O . ARG B 1 45 ? 6.652 6.48 9.797 1 97.69 45 ARG B O 1
ATOM 1685 N N . ILE B 1 46 ? 6.309 5.352 7.898 1 98.5 46 ILE B N 1
ATOM 1686 C CA . ILE B 1 46 ? 6.16 4.066 8.57 1 98.5 46 ILE B CA 1
ATOM 1687 C C . ILE B 1 46 ? 7.527 3.541 8.992 1 98.5 46 ILE B C 1
ATOM 1689 O O . ILE B 1 46 ? 8.508 3.676 8.258 1 98.5 46 ILE B O 1
ATOM 1693 N N . GLN B 1 47 ? 7.566 2.984 10.172 1 98.06 47 GLN B N 1
ATOM 1694 C CA . GLN B 1 47 ? 8.805 2.371 10.641 1 98.06 47 GLN B CA 1
ATOM 1695 C C . GLN B 1 47 ? 8.812 0.869 10.375 1 98.06 47 GLN B C 1
ATOM 1697 O O . GLN B 1 47 ? 7.754 0.234 10.352 1 98.06 47 GLN B O 1
ATOM 1702 N N . LEU B 1 48 ? 9.992 0.381 10.148 1 97.12 48 LEU B N 1
ATOM 1703 C CA . LEU B 1 48 ? 10.164 -1.04 9.859 1 97.12 48 LEU B CA 1
ATOM 1704 C C . LEU B 1 48 ? 9.516 -1.894 10.945 1 97.12 48 LEU B C 1
ATOM 1706 O O . LEU B 1 48 ? 9.742 -1.677 12.133 1 97.12 48 LEU B O 1
ATOM 1710 N N . GLY B 1 49 ? 8.586 -2.863 10.57 1 95.75 49 GLY B N 1
ATOM 1711 C CA . GLY B 1 49 ? 7.934 -3.77 11.5 1 95.75 49 GLY B CA 1
ATOM 1712 C C . GLY B 1 49 ? 6.629 -3.227 12.047 1 95.75 49 GLY B C 1
ATOM 1713 O O . GLY B 1 49 ? 5.871 -3.949 12.695 1 95.75 49 GLY B O 1
ATOM 1714 N N . GLU B 1 50 ? 6.398 -2.002 11.727 1 96.62 50 GLU B N 1
ATOM 1715 C CA . GLU B 1 50 ? 5.172 -1.33 12.141 1 96.62 50 GLU B CA 1
ATOM 1716 C C . GLU B 1 50 ? 4.152 -1.299 11.008 1 96.62 50 GLU B C 1
ATOM 1718 O O . GLU B 1 50 ? 4.512 -1.073 9.844 1 96.62 50 GLU B O 1
ATOM 1723 N N . ASP B 1 51 ? 2.877 -1.627 11.32 1 98.38 51 ASP B N 1
ATOM 1724 C CA . ASP B 1 51 ? 1.89 -1.46 10.258 1 98.38 51 ASP B CA 1
ATOM 1725 C C . ASP B 1 51 ? 1.439 -0.005 10.148 1 98.38 51 ASP B C 1
ATOM 1727 O O . ASP B 1 51 ? 1.717 0.803 11.039 1 98.38 51 ASP B O 1
ATOM 1731 N N . SER B 1 52 ? 0.756 0.348 9.156 1 98.75 52 SER B N 1
ATOM 1732 C CA . SER B 1 52 ? 0.445 1.737 8.836 1 98.75 52 SER B CA 1
ATOM 1733 C C . SER B 1 52 ? -0.528 2.33 9.852 1 98.75 52 SER B C 1
ATOM 1735 O O . SER B 1 52 ? -0.496 3.533 10.117 1 98.75 52 SER B O 1
ATOM 1737 N N . ALA B 1 53 ? -1.423 1.529 10.398 1 98.69 53 ALA B N 1
ATOM 1738 C CA . ALA B 1 53 ? -2.354 2.01 11.422 1 98.69 53 ALA B CA 1
ATOM 1739 C C . ALA B 1 53 ? -1.615 2.395 12.695 1 98.69 53 ALA B C 1
ATOM 1741 O O . ALA B 1 53 ? -1.843 3.473 13.25 1 98.69 53 ALA B O 1
ATOM 1742 N N . GLN B 1 54 ? -0.683 1.521 13.117 1 98.19 54 GLN B N 1
ATOM 1743 C CA . GLN B 1 54 ? 0.16 1.821 14.266 1 98.19 54 GLN B CA 1
ATOM 1744 C C . GLN B 1 54 ? 0.997 3.074 14.023 1 98.19 54 GLN B C 1
ATOM 1746 O O . GLN B 1 54 ? 1.154 3.904 14.922 1 98.19 54 GLN B O 1
ATOM 1751 N N . ALA B 1 55 ? 1.505 3.162 12.875 1 98.56 55 ALA B N 1
ATOM 1752 C CA . ALA B 1 55 ? 2.379 4.281 12.523 1 98.56 55 ALA B CA 1
ATOM 1753 C C . ALA B 1 55 ? 1.637 5.609 12.625 1 98.56 55 ALA B C 1
ATOM 1755 O O . ALA B 1 55 ? 2.148 6.57 13.203 1 98.56 55 ALA B O 1
ATOM 1756 N N . VAL B 1 56 ? 0.414 5.66 12.078 1 98.31 56 VAL B N 1
ATOM 1757 C CA . VAL B 1 56 ? -0.307 6.93 12.062 1 98.31 56 VAL B CA 1
ATOM 1758 C C . VAL B 1 56 ? -0.725 7.301 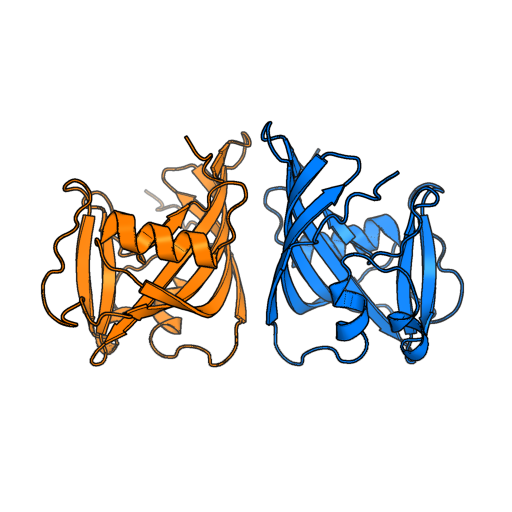13.484 1 98.31 56 VAL B C 1
ATOM 1760 O O . VAL B 1 56 ? -0.715 8.477 13.852 1 98.31 56 VAL B O 1
ATOM 1763 N N . GLU B 1 57 ? -1.077 6.336 14.281 1 97.81 57 GLU B N 1
ATOM 1764 C CA . GLU B 1 57 ? -1.399 6.605 15.68 1 97.81 57 GLU B CA 1
ATOM 1765 C C . GLU B 1 57 ? -0.188 7.148 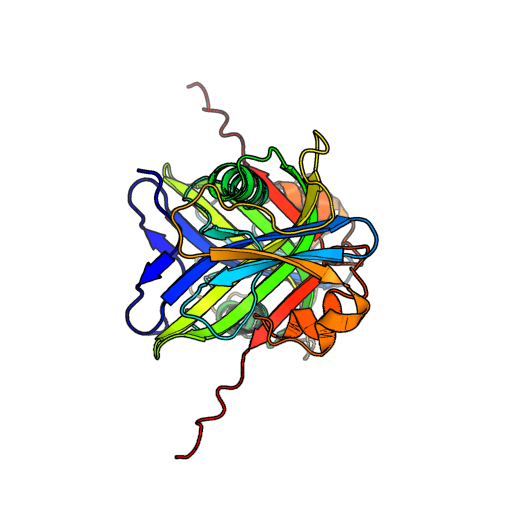16.422 1 97.81 57 GLU B C 1
ATOM 1767 O O . GLU B 1 57 ? -0.301 8.125 17.172 1 97.81 57 GLU B O 1
ATOM 1772 N N . ARG B 1 58 ? 0.973 6.551 16.188 1 96.75 58 ARG B N 1
ATOM 1773 C CA . ARG B 1 58 ? 2.211 7.027 16.797 1 96.75 58 ARG B CA 1
ATOM 1774 C C . ARG B 1 58 ? 2.527 8.453 16.344 1 96.75 58 ARG B C 1
ATOM 1776 O O . ARG B 1 58 ? 2.883 9.305 17.156 1 96.75 58 ARG B O 1
ATOM 1783 N N . GLU B 1 59 ? 2.4 8.703 15.055 1 95.31 59 GLU B N 1
ATOM 1784 C CA . GLU B 1 59 ? 2.697 10.023 14.5 1 95.31 59 GLU B CA 1
ATOM 1785 C C . GLU B 1 59 ? 1.801 11.094 15.117 1 95.31 59 GLU B C 1
ATOM 1787 O O . GLU B 1 59 ? 2.244 12.219 15.359 1 95.31 59 GLU B O 1
ATOM 1792 N N . PHE B 1 60 ? 0.551 10.828 15.367 1 93.5 60 PHE B N 1
ATOM 1793 C CA . PHE B 1 60 ? -0.364 11.781 15.984 1 93.5 60 PHE B CA 1
ATOM 1794 C C . PHE B 1 60 ? 0.062 12.086 17.422 1 93.5 60 PHE B C 1
ATOM 1796 O O . PHE B 1 60 ? 0.023 13.242 17.844 1 93.5 60 PHE B O 1
ATOM 1803 N N . GLU B 1 61 ? 0.456 11.047 18.109 1 91.88 61 GLU B N 1
ATOM 1804 C CA . GLU B 1 61 ? 0.958 11.25 19.469 1 91.88 61 GLU B CA 1
ATOM 1805 C C . GLU B 1 61 ? 2.24 12.078 19.453 1 91.88 61 GLU B C 1
ATOM 1807 O O . GLU B 1 61 ? 2.387 13.008 20.25 1 91.88 61 GLU B O 1
ATOM 1812 N N . GLU B 1 62 ? 3.115 11.742 18.609 1 90.56 62 GLU B N 1
ATOM 1813 C CA . GLU B 1 62 ? 4.402 12.43 18.547 1 90.56 62 GLU B CA 1
ATOM 1814 C C . GLU B 1 62 ? 4.234 13.883 18.141 1 90.56 62 GLU B C 1
ATOM 1816 O O . GLU B 1 62 ? 4.863 14.773 18.719 1 90.56 62 GLU B O 1
ATOM 1821 N N . GLU B 1 63 ? 3.381 14.148 17.141 1 89.06 63 GLU B N 1
ATOM 1822 C CA . GLU B 1 63 ? 3.277 15.484 16.562 1 89.06 63 GLU B CA 1
ATOM 1823 C C . GLU B 1 63 ? 2.305 16.359 17.359 1 89.06 63 GLU B C 1
ATOM 1825 O O . GLU B 1 63 ? 2.514 17.562 17.5 1 89.06 63 GLU B O 1
ATOM 1830 N N . LEU B 1 64 ? 1.222 15.742 17.906 1 87.81 64 LEU B N 1
ATOM 1831 C CA . LEU B 1 64 ? 0.142 16.531 18.5 1 87.81 64 LEU B CA 1
ATOM 1832 C C . LEU B 1 64 ? -0.003 16.234 19.984 1 87.81 64 LEU B C 1
ATOM 1834 O O . LEU B 1 64 ? -0.691 16.969 20.703 1 87.81 64 LEU B O 1
ATOM 1838 N N . GLY B 1 65 ? 0.63 15.203 20.422 1 87.31 65 GLY B N 1
ATOM 1839 C CA . GLY B 1 65 ? 0.425 14.781 21.797 1 87.31 65 GLY B CA 1
ATOM 1840 C C . GLY B 1 65 ? -0.977 14.266 22.047 1 87.31 65 GLY B C 1
ATOM 1841 O O . GLY B 1 65 ? -1.481 14.359 23.172 1 87.31 65 GLY B O 1
ATOM 1842 N N . VAL B 1 66 ? -1.644 13.859 21.031 1 86.62 66 VAL B N 1
ATOM 1843 C CA . VAL B 1 66 ? -3.033 13.422 21.125 1 86.62 66 VAL B CA 1
ATOM 1844 C C . VAL B 1 66 ? -3.135 11.938 20.766 1 86.62 66 VAL B C 1
ATOM 1846 O O . VAL B 1 66 ? -2.656 11.508 19.719 1 86.62 66 VAL B O 1
ATOM 1849 N N . PRO B 1 67 ? -3.709 11.242 21.734 1 91 67 PRO B N 1
ATOM 1850 C CA . PRO B 1 67 ? -4 9.859 21.359 1 91 67 PRO B CA 1
ATOM 1851 C C . PRO B 1 67 ? -5.141 9.742 20.359 1 91 67 PRO B C 1
ATOM 1853 O O . PRO B 1 67 ? -6.27 10.156 20.641 1 91 67 PRO B O 1
ATOM 1856 N N . ALA B 1 68 ? -4.852 9.305 19.188 1 94.56 68 ALA B N 1
ATOM 1857 C CA . ALA B 1 68 ? -5.84 9.078 18.141 1 94.56 68 ALA B CA 1
ATOM 1858 C C . ALA B 1 68 ? -5.801 7.633 17.656 1 94.56 68 ALA B C 1
ATOM 1860 O O . ALA B 1 68 ? -4.754 6.984 17.703 1 94.56 68 ALA B O 1
ATOM 1861 N N . LYS B 1 69 ? -6.93 7.148 17.297 1 97.44 69 LYS B N 1
ATOM 1862 C CA . LYS B 1 69 ? -7.043 5.781 16.797 1 97.44 69 LYS B CA 1
ATOM 1863 C C . LYS B 1 69 ? -7.398 5.773 15.305 1 97.44 69 LYS B C 1
ATOM 1865 O O . LYS B 1 69 ? -8.234 6.559 14.859 1 97.44 69 LYS B O 1
ATOM 1870 N N . ALA B 1 70 ? -6.738 4.922 14.539 1 98.19 70 ALA B N 1
ATOM 1871 C CA . ALA B 1 70 ? -7.121 4.715 13.148 1 98.19 70 ALA B CA 1
ATOM 1872 C C . ALA B 1 70 ? -8.461 3.996 13.047 1 98.19 70 ALA B C 1
ATOM 1874 O O . ALA B 1 70 ? -8.57 2.816 13.391 1 98.19 70 ALA B O 1
ATOM 1875 N N . GLU B 1 71 ? -9.438 4.641 12.609 1 97.06 71 GLU B N 1
ATOM 1876 C CA . GLU B 1 71 ? -10.773 4.059 12.5 1 97.06 71 GLU B CA 1
ATOM 1877 C C . GLU B 1 71 ? -10.883 3.152 11.273 1 97.06 71 GLU B C 1
ATOM 1879 O O . GLU B 1 71 ? -11.305 2 11.383 1 97.06 71 GLU B O 1
ATOM 1884 N N . ARG B 1 72 ? -10.547 3.678 10.133 1 97.12 72 ARG B N 1
ATOM 1885 C CA . ARG B 1 72 ? -10.57 2.902 8.898 1 97.12 72 ARG B CA 1
ATOM 1886 C C . ARG B 1 72 ? -9.664 3.525 7.844 1 97.12 72 ARG B C 1
ATOM 1888 O O . ARG B 1 72 ? -9.445 4.738 7.844 1 97.12 72 ARG B O 1
ATOM 1895 N N . LEU B 1 73 ? -9.18 2.676 7.004 1 98.44 73 LEU B N 1
ATOM 1896 C CA . LEU B 1 73 ? -8.398 3.174 5.875 1 98.44 73 LEU B CA 1
ATOM 1897 C C . LEU B 1 73 ? -9.305 3.801 4.82 1 98.44 73 LEU B C 1
ATOM 1899 O O . LEU B 1 73 ? -10.328 3.229 4.457 1 98.44 73 LEU B O 1
ATOM 1903 N N . LEU B 1 74 ? -8.961 4.977 4.395 1 98.12 74 LEU B N 1
ATOM 1904 C CA . LEU B 1 74 ? -9.711 5.641 3.334 1 98.12 74 LEU B CA 1
ATOM 1905 C C . LEU B 1 74 ? -9.078 5.371 1.973 1 98.12 74 LEU B C 1
ATOM 1907 O O . LEU B 1 74 ? -9.766 4.969 1.032 1 98.12 74 LEU B O 1
ATOM 1911 N N . TRP B 1 75 ? -7.781 5.543 1.899 1 98.31 75 TRP B N 1
ATOM 1912 C CA . TRP B 1 75 ? -7.082 5.375 0.63 1 98.31 75 TRP B CA 1
ATOM 1913 C C . TRP B 1 75 ? -5.746 4.668 0.833 1 98.31 75 TRP B C 1
ATOM 1915 O O . TRP B 1 75 ? -5.012 4.973 1.775 1 98.31 75 TRP B O 1
ATOM 1925 N N . SER B 1 76 ? -5.414 3.668 0.09 1 98.5 76 SER B N 1
ATOM 1926 C CA . SER B 1 76 ? -4.055 3.24 -0.224 1 98.5 76 SER B CA 1
ATOM 1927 C C . SER B 1 76 ? -3.568 3.861 -1.529 1 98.5 76 SER B C 1
ATOM 1929 O O . SER B 1 76 ? -4.242 3.768 -2.557 1 98.5 76 SER B O 1
ATOM 1931 N N . VAL B 1 77 ? -2.418 4.527 -1.488 1 98.38 77 VAL B N 1
ATOM 1932 C CA . VAL B 1 77 ? -2.016 5.332 -2.637 1 98.38 77 VAL B CA 1
ATOM 1933 C C . VAL B 1 77 ? -0.605 4.941 -3.074 1 98.38 77 VAL B C 1
ATOM 1935 O O . VAL B 1 77 ? 0.309 4.871 -2.248 1 98.38 77 VAL B O 1
ATOM 1938 N N . GLU B 1 78 ? -0.484 4.547 -4.277 1 98.62 78 GLU B N 1
ATOM 1939 C CA . GLU B 1 78 ? 0.821 4.59 -4.93 1 98.62 78 GLU B CA 1
ATOM 1940 C C . GLU B 1 78 ? 1.075 5.953 -5.57 1 98.62 78 GLU B C 1
ATOM 1942 O O . GLU B 1 78 ? 0.437 6.305 -6.562 1 98.62 78 GLU B O 1
ATOM 1947 N N . ASN B 1 79 ? 1.969 6.699 -4.949 1 98 79 ASN B N 1
ATOM 1948 C CA . ASN B 1 79 ? 2.203 8.094 -5.32 1 98 79 ASN B CA 1
ATOM 1949 C C . ASN B 1 79 ? 3.57 8.273 -5.969 1 98 79 ASN B C 1
ATOM 1951 O O . ASN B 1 79 ? 4.586 7.848 -5.418 1 98 79 ASN B O 1
ATOM 1955 N N . PHE B 1 80 ? 3.574 8.812 -7.164 1 97.75 80 PHE B N 1
ATOM 1956 C CA . PHE B 1 80 ? 4.801 9.125 -7.891 1 97.75 80 PHE B CA 1
ATOM 1957 C C . PHE B 1 80 ? 4.945 10.625 -8.094 1 97.75 80 PHE B C 1
ATOM 1959 O O . PHE B 1 80 ? 4.082 11.266 -8.703 1 97.75 80 PHE B O 1
ATOM 1966 N N . PHE B 1 81 ? 6.004 11.203 -7.59 1 96.12 81 PHE B N 1
ATOM 1967 C CA . PHE B 1 81 ? 6.168 12.648 -7.656 1 96.12 81 PHE B CA 1
ATOM 1968 C C . PHE B 1 81 ? 7.641 13.031 -7.551 1 96.12 81 PHE B C 1
ATOM 1970 O O . PHE B 1 81 ? 8.492 12.164 -7.336 1 96.12 81 PHE B O 1
ATOM 1977 N N . ILE B 1 82 ? 7.883 14.297 -7.852 1 94.75 82 ILE B N 1
ATOM 1978 C CA . ILE B 1 82 ? 9.211 14.875 -7.664 1 94.75 82 ILE B CA 1
ATOM 1979 C C . ILE B 1 82 ? 9.18 15.867 -6.512 1 94.75 82 ILE B C 1
ATOM 1981 O O . ILE B 1 82 ? 8.297 16.734 -6.445 1 94.75 82 ILE B O 1
ATOM 1985 N N . TYR B 1 83 ? 10.008 15.703 -5.562 1 91.12 83 TYR B N 1
ATOM 1986 C CA . TYR B 1 83 ? 10.156 16.625 -4.434 1 91.12 83 TYR B CA 1
ATOM 1987 C C . TYR B 1 83 ? 11.609 17.047 -4.27 1 91.12 83 TYR B C 1
ATOM 1989 O O . TYR B 1 83 ? 12.5 16.203 -4.148 1 91.12 83 TYR B O 1
ATOM 1997 N N . LYS B 1 84 ? 11.781 18.359 -4.344 1 89.94 84 LYS B N 1
ATOM 1998 C CA . LYS B 1 84 ? 13.117 18.953 -4.27 1 89.94 84 LYS B CA 1
ATOM 1999 C C . LYS B 1 84 ? 14.055 18.297 -5.277 1 89.94 84 LYS B C 1
ATOM 2001 O O . LYS B 1 84 ? 15.18 17.906 -4.93 1 89.94 84 LYS B O 1
ATOM 2006 N N . GLY B 1 85 ? 13.555 18 -6.457 1 90.94 85 GLY B N 1
ATOM 2007 C CA . GLY B 1 85 ? 14.328 17.516 -7.586 1 90.94 85 GLY B CA 1
ATOM 2008 C C . GLY B 1 85 ? 14.531 16.016 -7.559 1 90.94 85 GLY B C 1
ATOM 2009 O O . GLY B 1 85 ? 15.18 15.453 -8.445 1 90.94 85 GLY B O 1
ATOM 2010 N N . ARG B 1 86 ? 14.008 15.391 -6.578 1 94.19 86 ARG B N 1
ATOM 2011 C CA . ARG B 1 86 ? 14.195 13.953 -6.449 1 94.19 86 ARG B CA 1
ATOM 2012 C C . ARG B 1 86 ? 12.891 13.203 -6.719 1 94.19 86 ARG B C 1
ATOM 2014 O O . ARG B 1 86 ? 11.844 13.555 -6.164 1 94.19 86 ARG B O 1
ATOM 2021 N N . PRO B 1 87 ? 12.977 12.219 -7.633 1 96.25 87 PRO B N 1
ATOM 2022 C CA . PRO B 1 87 ? 11.781 11.398 -7.848 1 96.25 87 PRO B CA 1
ATOM 2023 C C . PRO B 1 87 ? 11.469 10.484 -6.668 1 96.25 87 PRO B C 1
ATOM 2025 O O . PRO B 1 87 ? 12.383 9.938 -6.047 1 96.25 87 PRO B O 1
ATOM 2028 N N . TYR B 1 88 ? 10.203 10.344 -6.406 1 97.5 88 TYR B N 1
ATOM 2029 C CA . TYR B 1 88 ? 9.75 9.492 -5.309 1 97.5 88 TYR B CA 1
ATOM 2030 C C . TYR B 1 88 ? 8.781 8.43 -5.809 1 97.5 88 TYR B C 1
ATOM 2032 O O . TYR B 1 88 ? 7.914 8.719 -6.641 1 97.5 88 TYR B O 1
ATOM 2040 N N . HIS B 1 89 ? 8.945 7.211 -5.422 1 98.12 89 HIS B N 1
ATOM 2041 C CA . HIS B 1 89 ? 7.98 6.117 -5.414 1 98.12 89 HIS B CA 1
ATOM 2042 C C . HIS B 1 89 ? 7.453 5.859 -4.004 1 98.12 89 HIS B C 1
ATOM 2044 O O . HIS B 1 89 ? 8.156 5.293 -3.166 1 98.12 89 HIS B O 1
ATOM 2050 N N . GLU B 1 90 ? 6.23 6.305 -3.82 1 98.44 90 GLU B N 1
ATOM 2051 C CA . GLU B 1 90 ? 5.711 6.309 -2.457 1 98.44 90 GLU B CA 1
ATOM 2052 C C . GLU B 1 90 ? 4.484 5.41 -2.332 1 98.44 90 GLU B C 1
ATOM 2054 O O . GLU B 1 90 ? 3.609 5.422 -3.199 1 98.44 90 GLU B O 1
ATOM 2059 N N . PHE B 1 91 ? 4.461 4.52 -1.361 1 98.75 91 PHE B N 1
ATOM 2060 C CA . PHE B 1 91 ? 3.248 3.873 -0.874 1 98.75 91 PHE B CA 1
ATOM 2061 C C . PHE B 1 91 ? 2.705 4.598 0.352 1 98.75 91 PHE B C 1
ATOM 2063 O O . PHE B 1 91 ? 3.402 4.738 1.358 1 98.75 91 PHE B O 1
ATOM 2070 N N . SER B 1 92 ? 1.485 5.078 0.232 1 98.62 92 SER B N 1
ATOM 2071 C CA . SER B 1 92 ? 0.902 5.879 1.302 1 98.62 92 SER B CA 1
ATOM 2072 C C . SER B 1 92 ? -0.439 5.309 1.752 1 98.62 92 SER B C 1
ATOM 2074 O O . SER B 1 92 ? -1.255 4.902 0.923 1 98.62 92 SER B O 1
ATOM 2076 N N . PHE B 1 93 ? -0.677 5.246 3.023 1 98.88 93 PHE B N 1
ATOM 2077 C CA . PHE B 1 93 ? -1.922 4.801 3.639 1 98.88 93 PHE B CA 1
ATOM 2078 C C . PHE B 1 93 ? -2.576 5.938 4.418 1 98.88 93 PHE B C 1
ATOM 2080 O O . PHE B 1 93 ? -2.002 6.445 5.383 1 98.88 93 PHE B O 1
ATOM 2087 N N . ILE B 1 94 ? -3.754 6.359 4.035 1 98.81 94 ILE B N 1
ATOM 2088 C CA . ILE B 1 94 ? -4.434 7.5 4.641 1 98.81 94 ILE B CA 1
ATOM 2089 C C . ILE B 1 94 ? -5.672 7.016 5.395 1 98.81 94 ILE B C 1
ATOM 2091 O O . ILE B 1 94 ? -6.566 6.402 4.809 1 98.81 94 ILE B O 1
ATOM 2095 N N . TYR B 1 95 ? -5.77 7.355 6.664 1 98.75 95 TYR B N 1
ATOM 2096 C CA . TYR B 1 95 ? -6.805 6.836 7.547 1 98.75 95 TYR B CA 1
ATOM 2097 C C . TYR B 1 95 ? -7.75 7.945 7.996 1 98.75 95 TYR B C 1
ATOM 2099 O O . TYR B 1 95 ? -7.328 9.086 8.18 1 98.75 95 TYR B O 1
ATOM 2107 N N . LEU B 1 96 ? -8.961 7.586 8.156 1 98 96 LEU B N 1
ATOM 2108 C CA . LEU B 1 96 ? -9.836 8.359 9.023 1 98 96 LEU B CA 1
ATOM 2109 C C . LEU B 1 96 ? -9.516 8.094 10.492 1 98 96 LEU B C 1
ATOM 2111 O O . LEU B 1 96 ? -9.477 6.941 10.93 1 98 96 LEU B O 1
ATOM 2115 N N . MET B 1 97 ? -9.281 9.164 11.203 1 97.38 97 MET B N 1
ATOM 2116 C CA . MET B 1 97 ? -8.859 9.039 12.602 1 97.38 97 MET B CA 1
ATOM 2117 C C . MET B 1 97 ? -9.992 9.422 13.547 1 97.38 97 MET B C 1
ATOM 2119 O O . MET B 1 97 ? -10.836 10.25 13.211 1 97.38 97 MET B O 1
ATOM 2123 N N . GLN B 1 98 ? -9.891 8.789 14.648 1 94.38 98 GLN B N 1
ATOM 2124 C CA . GLN B 1 98 ? -10.781 9.141 15.75 1 94.38 98 GLN B CA 1
ATOM 2125 C C . GLN B 1 98 ? -10 9.766 16.906 1 94.38 98 GLN B C 1
ATOM 2127 O O . GLN B 1 98 ? -9.008 9.188 17.375 1 94.38 98 GLN B O 1
ATOM 2132 N N . ASP B 1 99 ? -10.445 10.898 17.297 1 87.88 99 ASP B N 1
ATOM 2133 C CA . ASP B 1 99 ? -9.898 11.539 18.484 1 87.88 99 ASP B CA 1
ATOM 2134 C C . ASP B 1 99 ? -10.484 10.93 19.766 1 87.88 99 ASP B C 1
ATOM 2136 O O . ASP B 1 99 ? -11.477 11.422 20.297 1 87.88 99 ASP B O 1
ATOM 2140 N N . VAL B 1 100 ? -9.812 9.984 20.328 1 81.38 100 VAL B N 1
ATOM 2141 C CA . VAL B 1 100 ? -10.367 9.086 21.344 1 81.38 100 VAL B CA 1
ATOM 2142 C C . VAL B 1 100 ? -10.695 9.875 22.609 1 81.38 100 VAL B C 1
ATOM 2144 O O . VAL B 1 100 ? -11.742 9.664 23.234 1 81.38 100 VAL B O 1
ATOM 2147 N N . GLU B 1 101 ? -9.867 10.797 22.969 1 81.06 101 GLU B N 1
ATOM 2148 C CA . GLU B 1 101 ? -10.078 11.516 24.219 1 81.06 101 GLU B CA 1
ATOM 2149 C C . GLU B 1 101 ? -10.617 12.922 23.969 1 81.06 101 GLU B C 1
ATOM 2151 O O . GLU B 1 101 ? -10.703 13.742 24.891 1 81.06 101 GLU B O 1
ATOM 2156 N N . ASN B 1 102 ? -11.047 13.148 22.75 1 80.81 102 ASN B N 1
ATOM 2157 C CA . ASN B 1 102 ? -11.586 14.453 22.359 1 80.81 102 ASN B CA 1
ATOM 2158 C C . ASN B 1 102 ? -10.68 15.594 22.812 1 80.81 102 ASN B C 1
ATOM 2160 O O . ASN B 1 102 ? -11.141 16.547 23.438 1 80.81 102 ASN B O 1
ATOM 2164 N N . ARG B 1 103 ? -9.391 15.422 22.578 1 80.19 103 ARG B N 1
ATOM 2165 C CA . ARG B 1 103 ? -8.398 16.391 23.031 1 80.19 103 ARG B CA 1
ATOM 2166 C C . ARG B 1 103 ? -8.211 17.5 22.016 1 80.19 103 ARG B C 1
ATOM 2168 O O . ARG B 1 103 ? -7.652 18.562 22.328 1 80.19 103 ARG B O 1
ATOM 2175 N N . LEU B 1 104 ? -8.75 17.25 20.891 1 78.88 104 LEU B N 1
ATOM 2176 C CA . LEU B 1 104 ? -8.602 18.266 19.844 1 78.88 104 LEU B CA 1
ATOM 2177 C C . LEU B 1 104 ? -9.82 19.172 19.797 1 78.88 104 LEU B C 1
ATOM 2179 O O . LEU B 1 104 ? -10.961 18.703 19.75 1 78.88 104 LEU B O 1
ATOM 2183 N N . PRO B 1 105 ? -9.609 20.375 19.953 1 68.19 105 PRO B N 1
ATOM 2184 C CA . PRO B 1 105 ? -10.734 21.312 20.109 1 68.19 105 PRO B CA 1
ATOM 2185 C C . PRO B 1 105 ? -11.57 21.438 18.828 1 68.19 105 PRO B C 1
ATOM 2187 O O . PRO B 1 105 ? -12.734 21.828 18.891 1 68.19 105 PRO B O 1
ATOM 2190 N N . GLY B 1 106 ? -11.242 20.953 17.812 1 62.56 106 GLY B N 1
ATOM 2191 C CA . GLY B 1 106 ? -11.953 21.078 16.547 1 62.56 106 GLY B CA 1
ATOM 2192 C C . GLY B 1 106 ? -11.867 22.453 15.93 1 62.56 106 GLY B C 1
ATOM 2193 O O . GLY B 1 106 ? -12.359 22.688 14.82 1 62.56 106 GLY B O 1
ATOM 2194 N N . THR B 1 107 ? -11.562 23.406 16.75 1 61.31 107 THR B N 1
ATOM 2195 C CA . THR B 1 107 ? -11.367 24.766 16.266 1 61.31 107 THR B CA 1
ATOM 2196 C C . THR B 1 107 ? -10.086 25.359 16.828 1 61.31 107 THR B C 1
ATOM 2198 O O . THR B 1 107 ? -9.523 24.844 17.797 1 61.31 107 THR B O 1
ATOM 2201 N N . GLY B 1 108 ? -9.602 26.234 16.094 1 60.22 108 GLY B N 1
ATOM 2202 C CA . GLY B 1 108 ? -8.477 27.047 16.562 1 60.22 108 GLY B CA 1
ATOM 2203 C C . GLY B 1 108 ? -7.133 26.422 16.25 1 60.22 108 GLY B C 1
ATOM 2204 O O . GLY B 1 108 ? -7.043 25.469 15.469 1 60.22 108 GLY B O 1
ATOM 2205 N N . GLU B 1 109 ? -6.086 27.188 16.672 1 60.09 109 GLU B N 1
ATOM 2206 C CA . GLU B 1 109 ? -4.699 26.781 16.438 1 60.09 109 GLU B CA 1
ATOM 2207 C C . GLU B 1 109 ? -4.316 25.578 17.281 1 60.09 109 GLU B C 1
ATOM 2209 O O . GLU B 1 109 ? -4.762 25.453 18.422 1 60.09 109 GLU B O 1
ATOM 2214 N N . VAL B 1 110 ? -4.066 24.547 16.688 1 59.94 110 VAL B N 1
ATOM 2215 C CA . VAL B 1 110 ? -3.504 23.422 17.406 1 59.94 110 VAL B CA 1
ATOM 2216 C C . VAL B 1 110 ? -1.995 23.594 17.562 1 59.94 110 VAL B C 1
ATOM 2218 O O . VAL B 1 110 ? -1.309 23.969 16.609 1 59.94 110 VAL B O 1
ATOM 2221 N N . ILE B 1 111 ? -1.501 23.656 18.781 1 55.09 111 ILE B N 1
ATOM 2222 C CA . ILE B 1 111 ? -0.088 23.844 19.078 1 55.09 111 ILE B CA 1
ATOM 2223 C C . ILE B 1 111 ? 0.671 22.531 18.875 1 55.09 111 ILE B C 1
ATOM 2225 O O . ILE B 1 111 ? 0.237 21.484 19.344 1 55.09 111 ILE B O 1
ATOM 2229 N N . SER B 1 112 ? 1.569 22.469 17.891 1 59.09 112 SER B N 1
ATOM 2230 C CA . SER B 1 112 ? 2.473 21.359 17.625 1 59.09 112 SER B CA 1
ATOM 2231 C C . SER B 1 112 ? 3.393 21.109 18.828 1 59.09 112 SER B C 1
ATOM 2233 O O . SER B 1 112 ? 3.834 22.047 19.484 1 59.09 112 SER B O 1
ATOM 2235 N N . LEU B 1 113 ? 3.379 19.906 19.328 1 53.44 113 LEU B N 1
ATOM 2236 C CA . LEU B 1 113 ? 4.41 19.578 20.312 1 53.44 113 LEU B CA 1
ATOM 2237 C C . LEU B 1 113 ? 5.781 19.484 19.641 1 53.44 113 LEU B C 1
ATOM 2239 O O . LEU B 1 113 ? 6.805 19.453 20.328 1 53.44 113 LEU B O 1
ATOM 2243 N N . GLU B 1 114 ? 5.715 19.094 18.375 1 54.38 114 GLU B N 1
ATOM 2244 C CA . GLU B 1 114 ? 7.02 19 17.719 1 54.38 114 GLU B CA 1
ATOM 2245 C C . GLU B 1 114 ? 7.578 20.391 17.406 1 54.38 114 GLU B C 1
ATOM 2247 O O . GLU B 1 114 ? 6.82 21.344 17.234 1 54.38 114 GLU B O 1
ATOM 2252 N N . SER B 1 115 ? 8.844 20.484 17.484 1 53.84 115 SER B N 1
ATOM 2253 C CA . SER B 1 115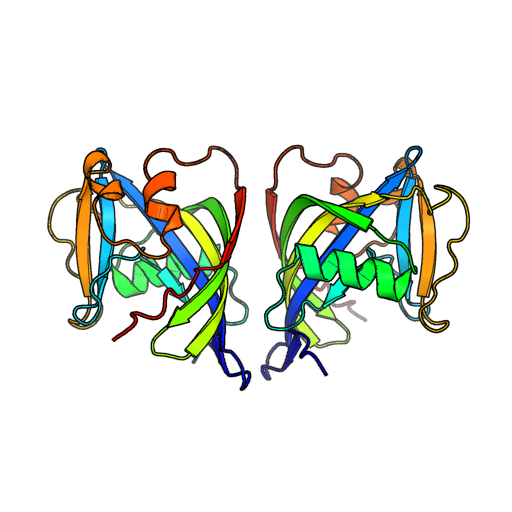 ? 9.672 21.672 17.297 1 53.84 115 SER B CA 1
ATOM 2254 C C . SER B 1 115 ? 9.188 22.5 16.109 1 53.84 115 SER B C 1
ATOM 2256 O O . SER B 1 115 ? 8.633 21.969 15.156 1 53.84 115 SER B O 1
ATOM 2258 N N . GLY B 1 116 ? 8.82 23.734 15.977 1 61.28 116 GLY B N 1
ATOM 2259 C CA . GLY B 1 116 ? 8.508 25.062 15.453 1 61.28 116 GLY B CA 1
ATOM 2260 C C . GLY B 1 116 ? 8.398 25.094 13.945 1 61.28 116 GLY B C 1
ATOM 2261 O O . GLY B 1 116 ? 8.148 26.156 13.359 1 61.28 116 GLY B O 1
ATOM 2262 N N . GLU B 1 117 ? 8.43 23.797 13.281 1 77.88 117 GLU B N 1
ATOM 2263 C CA . GLU B 1 117 ? 8.523 23.984 11.844 1 77.88 117 GLU B CA 1
ATOM 2264 C C . GLU B 1 117 ? 7.164 23.797 11.164 1 77.88 117 GLU B C 1
ATOM 2266 O O . GLU B 1 117 ? 6.965 24.203 10.023 1 77.88 117 GLU B O 1
ATOM 2271 N N . PHE B 1 118 ? 6.191 23.281 11.992 1 83.75 118 PHE B N 1
ATOM 2272 C CA . PHE B 1 118 ? 4.898 23.047 11.359 1 83.75 118 PHE B CA 1
ATOM 2273 C C . PHE B 1 118 ? 3.82 23.906 12 1 83.75 118 PHE B C 1
ATOM 2275 O O . PHE B 1 118 ? 3.836 24.141 13.211 1 83.75 118 PHE B O 1
ATOM 2282 N N . HIS B 1 119 ? 3.01 24.375 11.156 1 85.75 119 HIS B N 1
ATOM 2283 C CA . HIS B 1 119 ? 1.785 25.062 11.539 1 85.75 119 HIS B CA 1
ATOM 2284 C C . HIS B 1 119 ? 0.56 24.188 11.312 1 85.75 119 HIS B C 1
ATOM 2286 O O . HIS B 1 119 ? 0.396 23.609 10.242 1 85.75 119 HIS B O 1
ATOM 2292 N N . TYR B 1 120 ? -0.256 24.031 12.43 1 89.69 120 TYR B N 1
ATOM 2293 C CA . TYR B 1 120 ? -1.463 23.219 12.352 1 89.69 120 TYR B CA 1
ATOM 2294 C C . TYR B 1 120 ? -2.711 24.094 12.312 1 89.69 120 TYR B C 1
ATOM 2296 O O . TYR B 1 120 ? -2.791 25.109 13.016 1 89.69 120 TYR B O 1
ATOM 2304 N N . GLU B 1 121 ? -3.67 23.703 11.492 1 89 121 GLU B N 1
ATOM 2305 C CA . GLU B 1 121 ? -4.906 24.469 11.375 1 89 121 GLU B CA 1
ATOM 2306 C C . GLU B 1 121 ? -6.09 23.578 11.039 1 89 121 GLU B C 1
ATOM 2308 O O . GLU B 1 121 ? -5.941 22.609 10.281 1 89 121 GLU B O 1
ATOM 2313 N N . TRP B 1 122 ? -7.199 23.953 11.648 1 92.38 122 TRP B N 1
ATOM 2314 C CA . TRP B 1 122 ? -8.469 23.391 11.195 1 92.38 122 TRP B CA 1
ATOM 2315 C C . TRP B 1 122 ? -8.969 24.125 9.953 1 92.38 122 TRP B C 1
ATOM 2317 O O . TRP B 1 122 ? -9.289 25.312 10.016 1 92.38 122 TRP B O 1
ATOM 2327 N N . VAL B 1 123 ? -9.062 23.391 8.867 1 91.62 123 VAL B N 1
ATOM 2328 C CA . VAL B 1 123 ? -9.469 23.984 7.594 1 91.62 123 VAL B CA 1
ATOM 2329 C C . VAL B 1 123 ? -10.914 23.609 7.281 1 91.62 123 VAL B C 1
ATOM 2331 O O . VAL B 1 123 ? -11.266 22.422 7.309 1 91.62 123 VAL B O 1
ATOM 2334 N N . PRO B 1 124 ? -11.766 24.625 7.004 1 91.75 124 PRO B N 1
ATOM 2335 C CA . PRO B 1 124 ? -13.125 24.281 6.586 1 91.75 124 PRO B CA 1
ATOM 2336 C C . PRO B 1 124 ? -13.156 23.438 5.316 1 91.75 124 PRO B C 1
ATOM 2338 O O . PRO B 1 124 ? -12.43 23.719 4.359 1 91.75 124 PRO B O 1
ATOM 2341 N N . LEU B 1 125 ? -13.953 22.406 5.328 1 92.25 125 LEU B N 1
ATOM 2342 C CA . LEU B 1 125 ? -14.031 21.5 4.191 1 92.25 125 LEU B CA 1
ATOM 2343 C C . LEU B 1 125 ? -14.438 22.234 2.926 1 92.25 125 LEU B C 1
ATOM 2345 O O . LEU B 1 125 ? -14 21.891 1.828 1 92.25 125 LEU B O 1
ATOM 2349 N N . GLU B 1 126 ? -15.234 23.25 3.068 1 91.81 126 GLU B N 1
ATOM 2350 C CA . GLU B 1 126 ? -15.734 24 1.927 1 91.81 126 GLU B CA 1
ATOM 2351 C C . GLU B 1 126 ? -14.609 24.812 1.268 1 91.81 126 GLU B C 1
ATOM 2353 O O . GLU B 1 126 ? -14.758 25.281 0.137 1 91.81 126 GLU B O 1
ATOM 2358 N N . LYS B 1 127 ? -13.484 25 1.896 1 92.19 127 LYS B N 1
ATOM 2359 C CA . LYS B 1 127 ? -12.375 25.797 1.374 1 92.19 127 LYS B CA 1
ATOM 2360 C C . LYS B 1 127 ? -11.242 24.906 0.874 1 92.19 127 LYS B C 1
ATOM 2362 O O . LYS B 1 127 ? -10.273 25.406 0.292 1 92.19 127 LYS B O 1
ATOM 2367 N N . ILE B 1 128 ? -11.297 23.641 1 1 91.88 128 ILE B N 1
ATOM 2368 C CA . ILE B 1 128 ? -10.203 22.703 0.761 1 91.88 128 ILE B CA 1
ATOM 2369 C C . ILE B 1 128 ? -9.812 22.734 -0.715 1 91.88 128 ILE B C 1
ATOM 2371 O O . ILE B 1 128 ? -8.625 22.688 -1.05 1 91.88 128 ILE B O 1
ATOM 2375 N N . GLU B 1 129 ? -10.766 22.781 -1.591 1 91.5 129 GLU B N 1
ATOM 2376 C CA . GLU B 1 129 ? -10.516 22.703 -3.025 1 91.5 129 GLU B CA 1
ATOM 2377 C C . GLU B 1 129 ? -9.703 23.891 -3.523 1 91.5 129 GLU B C 1
ATOM 2379 O O . GLU B 1 129 ? -9.07 23.812 -4.574 1 91.5 129 GLU B O 1
ATOM 2384 N N . GLU B 1 1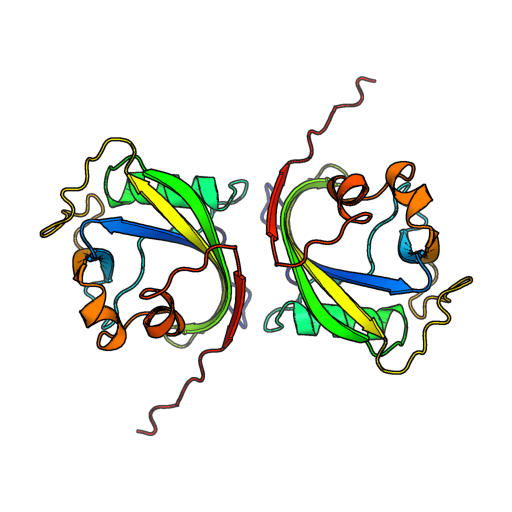30 ? -9.703 24.938 -2.775 1 92.06 130 GLU B N 1
ATOM 2385 C CA . GLU B 1 130 ? -9.031 26.156 -3.186 1 92.06 130 GLU B CA 1
ATOM 2386 C C . GLU B 1 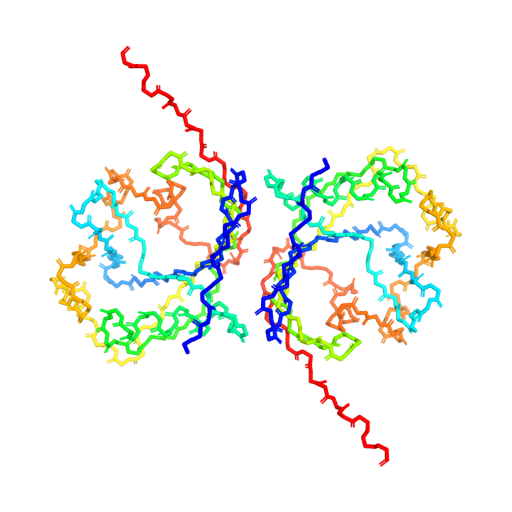130 ? -7.613 26.234 -2.619 1 92.06 130 GLU B C 1
ATOM 2388 O O . GLU B 1 130 ? -6.84 27.125 -2.973 1 92.06 130 GLU B O 1
ATOM 2393 N N . LEU B 1 131 ? -7.234 25.391 -1.771 1 92.25 131 LEU B N 1
ATOM 2394 C CA . LEU B 1 131 ? -5.953 25.438 -1.076 1 92.25 131 LEU B CA 1
ATOM 2395 C C . LEU B 1 131 ? -4.922 24.562 -1.779 1 92.25 131 LEU B C 1
ATOM 2397 O O . LEU B 1 131 ? -5.277 23.562 -2.404 1 92.25 131 LEU B O 1
ATOM 2401 N N . PRO B 1 132 ? -3.699 24.984 -1.778 1 94.38 132 PRO B N 1
ATOM 2402 C CA . PRO B 1 132 ? -2.639 24.094 -2.242 1 94.38 132 PRO B CA 1
ATOM 2403 C C . PRO B 1 132 ? -2.385 22.922 -1.281 1 94.38 132 PRO B C 1
ATOM 2405 O O . PRO B 1 132 ? -1.783 23.125 -0.221 1 94.38 132 PRO B O 1
ATOM 2408 N N . ILE B 1 133 ? -2.846 21.734 -1.664 1 94.44 133 ILE B N 1
ATOM 2409 C CA . ILE B 1 133 ? -2.711 20.562 -0.816 1 94.44 133 ILE B CA 1
ATOM 2410 C C . ILE B 1 133 ? -1.939 19.469 -1.562 1 94.44 133 ILE B C 1
ATOM 2412 O O . ILE B 1 133 ? -2.121 19.297 -2.77 1 94.44 133 ILE B O 1
ATOM 2416 N N . LYS B 1 134 ? -1.067 18.812 -0.886 1 94.06 134 LYS B N 1
ATOM 2417 C CA . LYS B 1 134 ? -0.38 17.656 -1.431 1 94.06 134 LYS B CA 1
ATOM 2418 C C . LYS B 1 134 ? -0.635 16.422 -0.575 1 94.06 134 LYS B C 1
ATOM 2420 O O . LYS B 1 134 ? -0.66 16.5 0.655 1 94.06 134 LYS B O 1
ATOM 2425 N N . PRO B 1 135 ? -0.801 15.258 -1.256 1 95.5 135 PRO B N 1
ATOM 2426 C CA . PRO B 1 135 ? -0.943 15.102 -2.707 1 95.5 135 PRO B CA 1
ATOM 2427 C C . PRO B 1 135 ? -2.195 15.789 -3.252 1 95.5 135 PRO B C 1
ATOM 2429 O O . PRO B 1 135 ? -3.186 15.938 -2.529 1 95.5 135 PRO B O 1
ATOM 2432 N N . ASP B 1 136 ? -2.213 16.109 -4.508 1 93.31 136 ASP B N 1
ATOM 2433 C CA . ASP B 1 136 ? -3.211 17.047 -5.02 1 93.31 136 ASP B CA 1
ATOM 2434 C C . ASP B 1 136 ? -4.578 16.375 -5.148 1 93.31 136 ASP B C 1
ATOM 2436 O O . ASP B 1 136 ? -5.605 17.047 -5.203 1 93.31 136 ASP B O 1
ATOM 2440 N N . PHE B 1 137 ? -4.648 15.016 -5.242 1 94 137 PHE B N 1
ATOM 2441 C CA . PHE B 1 137 ? -5.945 14.367 -5.359 1 94 137 PHE B CA 1
ATOM 2442 C C . PHE B 1 137 ? -6.801 14.633 -4.129 1 94 137 PHE B C 1
ATOM 2444 O O . PHE B 1 137 ? -8.023 14.5 -4.176 1 94 137 PHE B O 1
ATOM 2451 N N . LEU B 1 138 ? -6.203 15.039 -3.018 1 94.81 138 LEU B N 1
ATOM 2452 C CA . LEU B 1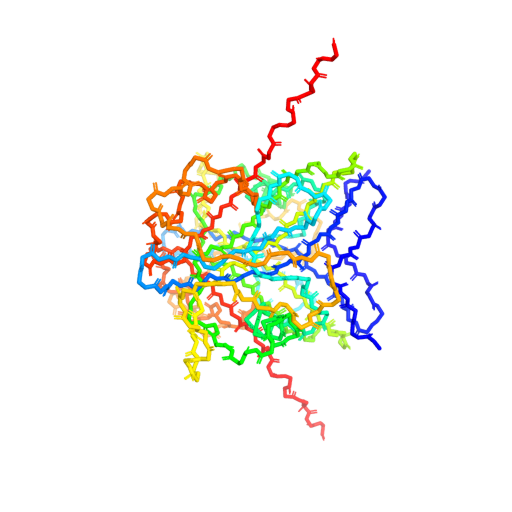 138 ? -6.922 15.312 -1.776 1 94.81 138 LEU B CA 1
ATOM 2453 C C . LEU B 1 138 ? -7.879 16.484 -1.946 1 94.81 138 LEU B C 1
ATOM 2455 O O . LEU B 1 138 ? -8.898 16.562 -1.255 1 94.81 138 LEU B O 1
ATOM 2459 N N . ARG B 1 139 ? -7.527 17.422 -2.783 1 92.31 139 ARG B N 1
ATOM 2460 C CA . ARG B 1 139 ? -8.367 18.594 -3.006 1 92.31 139 ARG B CA 1
ATOM 2461 C C . ARG B 1 139 ? -9.789 18.172 -3.389 1 92.31 139 ARG B C 1
ATOM 2463 O O . ARG B 1 139 ? -10.758 18.766 -2.916 1 92.31 139 ARG B O 1
ATOM 2470 N N . GLY B 1 140 ? -9.922 17.172 -4.113 1 91 140 GLY B N 1
ATOM 2471 C CA . GLY B 1 140 ? -11.227 16.719 -4.562 1 91 140 GLY B CA 1
ATOM 2472 C C . GLY B 1 140 ? -11.82 15.641 -3.68 1 91 140 GLY B C 1
ATOM 2473 O O . GLY B 1 140 ? -13.039 15.523 -3.566 1 91 140 GLY B O 1
ATOM 2474 N N . LYS B 1 141 ? -11 14.914 -2.984 1 93.94 141 LYS B N 1
ATOM 2475 C CA . LYS B 1 141 ? -11.477 13.695 -2.342 1 93.94 141 LYS B CA 1
ATOM 2476 C C . LYS B 1 141 ? -11.789 13.938 -0.868 1 93.94 141 LYS B C 1
ATOM 2478 O O . LYS B 1 141 ? -12.539 13.172 -0.255 1 93.94 141 LYS B O 1
ATOM 2483 N N . LEU B 1 142 ? -11.273 15 -0.29 1 94.06 142 LEU B N 1
ATOM 2484 C CA . LEU B 1 142 ? -11.445 15.25 1.137 1 94.06 142 LEU B CA 1
ATOM 2485 C C . LEU B 1 142 ? -12.883 15.672 1.446 1 94.06 142 LEU B C 1
ATOM 2487 O O . LEU B 1 142 ? -13.359 15.484 2.566 1 94.06 142 LEU B O 1
ATOM 2491 N N . VAL B 1 143 ? -13.531 16.234 0.424 1 90.25 143 VAL B N 1
ATOM 2492 C CA . VAL B 1 143 ? -14.867 16.781 0.634 1 90.25 143 VAL B CA 1
ATOM 2493 C C . VAL B 1 143 ? -15.875 15.641 0.759 1 90.25 143 VAL B C 1
ATOM 2495 O O . VAL B 1 143 ? -16.859 15.758 1.489 1 90.25 143 VAL B O 1
ATOM 2498 N N . ASN B 1 144 ? -15.633 14.578 0.031 1 91.94 144 ASN B N 1
ATOM 2499 C CA . ASN B 1 144 ? -16.469 13.383 0.089 1 91.94 144 ASN B CA 1
ATOM 2500 C C . ASN B 1 144 ? -15.641 12.133 0.361 1 91.94 144 ASN B C 1
ATOM 2502 O O . ASN B 1 144 ? -15.203 11.453 -0.572 1 91.94 144 ASN B O 1
ATOM 2506 N N . LEU B 1 145 ? -15.539 11.805 1.615 1 94.94 145 LEU B N 1
ATOM 2507 C CA . LEU B 1 145 ? -14.727 10.648 1.983 1 94.94 145 LEU B CA 1
ATOM 2508 C C . LEU B 1 145 ? -15.398 9.352 1.558 1 94.94 145 LEU B C 1
ATOM 2510 O O . LEU B 1 145 ? -16.625 9.211 1.672 1 94.94 145 LEU B O 1
ATOM 2514 N N . PRO B 1 146 ? -14.664 8.438 1.067 1 95.38 146 PRO B N 1
ATOM 2515 C CA . PRO B 1 146 ? -15.266 7.172 0.635 1 95.38 146 PRO B CA 1
ATOM 2516 C C . PRO B 1 146 ? -15.75 6.32 1.804 1 95.38 146 PRO B C 1
ATOM 2518 O O . PRO B 1 146 ? -15.164 6.359 2.889 1 95.38 146 PRO B O 1
ATOM 2521 N N . SER B 1 147 ? -16.734 5.559 1.586 1 93.81 147 SER B N 1
ATOM 2522 C CA . SER B 1 147 ? -17.281 4.664 2.604 1 93.81 147 SER B CA 1
ATOM 2523 C C . SER B 1 147 ? -16.453 3.395 2.729 1 93.81 147 SER B C 1
ATOM 2525 O O . SER B 1 147 ? -16.406 2.779 3.795 1 93.81 147 SER B O 1
ATOM 2527 N N . ALA B 1 148 ? -15.828 3.035 1.593 1 94.25 148 ALA B N 1
ATOM 2528 C CA . ALA B 1 148 ? -14.922 1.894 1.56 1 94.25 148 ALA B CA 1
ATOM 2529 C C . ALA B 1 148 ? -13.523 2.314 1.104 1 94.25 148 ALA B C 1
ATOM 2531 O O . ALA B 1 148 ? -13.367 3.34 0.436 1 94.25 148 ALA B O 1
ATOM 2532 N N . SER B 1 149 ? -12.609 1.522 1.551 1 96.69 149 SER B N 1
ATOM 2533 C CA . SER B 1 149 ? -11.242 1.848 1.149 1 96.69 149 SER B CA 1
ATOM 2534 C C . SER B 1 149 ? -11.094 1.837 -0.368 1 96.69 149 SER B C 1
ATOM 2536 O O . SER B 1 149 ? -11.711 1.02 -1.052 1 96.69 149 SER B O 1
ATOM 2538 N N . MET B 1 150 ? -10.312 2.752 -0.836 1 96.62 150 MET B N 1
ATOM 2539 C CA . MET B 1 150 ? -10.016 2.84 -2.264 1 96.62 150 MET B CA 1
ATOM 2540 C C . MET B 1 150 ? -8.516 2.838 -2.514 1 96.62 150 MET B C 1
ATOM 2542 O O . MET B 1 150 ? -7.742 3.334 -1.69 1 96.62 150 MET B O 1
ATOM 2546 N N . HIS B 1 151 ? -8.148 2.248 -3.59 1 97.69 151 HIS B N 1
ATOM 2547 C CA . HIS B 1 151 ? -6.762 2.281 -4.043 1 97.69 151 HIS B CA 1
ATOM 2548 C C . HIS B 1 151 ? -6.574 3.299 -5.164 1 97.69 151 HIS B C 1
ATOM 2550 O O . HIS B 1 151 ? -7.363 3.342 -6.109 1 97.69 151 HIS B O 1
ATOM 2556 N N . LEU B 1 152 ? -5.523 4.117 -5.039 1 97.62 152 LEU B N 1
ATOM 2557 C CA . LEU B 1 152 ? -5.234 5.137 -6.043 1 97.62 152 LEU B CA 1
ATOM 2558 C C . LEU B 1 152 ? -3.803 5.012 -6.551 1 97.62 152 LEU B C 1
ATOM 2560 O O . LEU B 1 152 ? -2.877 4.805 -5.762 1 97.62 152 LEU B O 1
ATOM 2564 N N . ILE B 1 153 ? -3.619 5.008 -7.816 1 98 153 ILE B N 1
ATOM 2565 C CA . ILE B 1 153 ? -2.324 5.242 -8.453 1 98 153 ILE B CA 1
ATOM 2566 C C . ILE B 1 153 ? -2.24 6.688 -8.938 1 98 153 ILE B C 1
ATOM 2568 O O . ILE B 1 153 ? -2.984 7.09 -9.828 1 98 153 ILE B O 1
ATOM 2572 N N . HIS B 1 154 ? -1.42 7.438 -8.234 1 97.56 154 HIS B N 1
ATOM 2573 C CA . HIS B 1 154 ? -1.335 8.875 -8.484 1 97.56 154 HIS B CA 1
ATOM 2574 C C . HIS B 1 154 ? 0.045 9.258 -9 1 97.56 154 HIS B C 1
ATOM 2576 O O . HIS B 1 154 ? 1.046 9.094 -8.297 1 97.56 154 HIS B O 1
ATOM 2582 N N . LYS B 1 155 ? 0.152 9.766 -10.203 1 95.38 155 LYS B N 1
ATOM 2583 C CA . LYS B 1 155 ? 1.391 10.227 -10.82 1 95.38 155 LYS B CA 1
ATOM 2584 C C . LYS B 1 155 ? 1.352 11.734 -11.062 1 95.38 155 LYS B C 1
ATOM 2586 O O . LYS B 1 155 ? 0.602 12.219 -11.914 1 95.38 155 LYS B O 1
ATOM 2591 N N . GLU B 1 156 ? 2.049 12.422 -10.219 1 89.06 156 GLU B N 1
ATOM 2592 C CA . GLU B 1 156 ? 2.045 13.875 -10.352 1 89.06 156 GLU B CA 1
ATOM 2593 C C . GLU B 1 156 ? 2.828 14.312 -11.586 1 89.06 156 GLU B C 1
ATOM 2595 O O . GLU B 1 156 ? 3.9 13.773 -11.867 1 89.06 156 GLU B O 1
ATOM 2600 N N . THR B 1 157 ? 2.209 14.914 -12.547 1 73.12 157 THR B N 1
ATOM 2601 C CA . THR B 1 157 ? 2.854 15.43 -13.75 1 73.12 157 THR B CA 1
ATOM 2602 C C . THR B 1 157 ? 3.691 16.672 -13.422 1 73.12 157 THR B C 1
ATOM 2604 O O . THR B 1 157 ? 3.246 17.547 -12.68 1 73.12 157 THR B O 1
ATOM 2607 N N . PHE B 1 158 ? 4.965 16.484 -13.367 1 58.72 158 PHE B N 1
ATOM 2608 C CA . PHE B 1 158 ? 5.812 17.656 -13.195 1 58.72 158 PHE B CA 1
ATOM 2609 C C . PHE B 1 158 ? 5.664 18.609 -14.383 1 58.72 158 PHE B C 1
ATOM 2611 O O . PHE B 1 158 ? 5.848 18.203 -15.531 1 58.72 158 PHE B O 1
ATOM 2618 N N . VAL B 1 159 ? 4.887 19.547 -14.297 1 45.97 159 VAL B N 1
ATOM 2619 C CA . VAL B 1 159 ? 5.012 20.609 -15.297 1 45.97 159 VAL B CA 1
ATOM 2620 C C . VAL B 1 159 ? 6.27 21.438 -15.023 1 45.97 159 VAL B C 1
ATOM 2622 O O . VAL B 1 159 ? 6.445 21.969 -13.93 1 45.97 159 VAL B O 1
ATOM 2625 N N . ALA B 1 160 ? 7.387 21.188 -15.648 1 43 160 ALA B N 1
ATOM 2626 C CA . ALA B 1 160 ? 8.562 22.062 -15.68 1 43 160 ALA B CA 1
ATOM 2627 C C . ALA B 1 160 ? 8.164 23.531 -15.734 1 43 160 ALA B C 1
ATOM 2629 O O . ALA B 1 160 ? 7.336 23.922 -16.562 1 43 160 ALA B O 1
ATOM 2630 N N . GLU B 1 161 ? 8.062 24.141 -14.703 1 35.44 161 GLU B N 1
ATOM 2631 C CA . GLU B 1 161 ? 8.023 25.578 -14.922 1 35.44 161 GLU B CA 1
ATOM 2632 C C . GLU B 1 161 ? 9.031 26.016 -15.984 1 35.44 161 GLU B C 1
ATOM 2634 O O . GLU B 1 161 ? 10.219 25.703 -15.883 1 35.44 161 GLU B O 1
ATOM 2639 N N . THR B 1 162 ? 8.539 25.875 -17.172 1 33.81 162 THR B N 1
ATOM 2640 C CA . THR B 1 162 ? 9.336 26.672 -18.094 1 33.81 162 THR B CA 1
ATOM 2641 C C . THR B 1 162 ? 9.758 28 -17.453 1 33.81 162 THR B C 1
ATOM 2643 O O . THR B 1 162 ? 8.906 28.766 -17 1 33.81 162 THR B O 1
ATOM 2646 N N . LYS B 1 163 ? 10.984 28.141 -17.109 1 32.56 163 LYS B N 1
ATOM 2647 C CA . LYS B 1 163 ? 11.539 29.484 -16.953 1 32.56 163 LYS B CA 1
ATOM 2648 C C . LYS B 1 163 ? 11.195 30.375 -18.141 1 32.56 163 LYS B C 1
ATOM 2650 O O . LYS B 1 163 ? 11.297 29.938 -19.281 1 32.56 163 LYS B O 1
#

Solvent-accessible surface area (backbone atoms only — not comparable to full-atom values): 17590 Å² total; per-residue (Å²): 132,81,48,57,39,63,44,82,65,80,82,34,32,38,36,34,33,16,27,36,40,40,77,33,96,65,15,34,51,33,31,25,45,75,89,47,90,39,36,31,60,47,46,44,62,22,34,69,88,50,53,54,57,59,33,27,26,49,36,36,31,61,38,53,66,37,68,38,42,62,70,44,60,37,35,42,32,43,38,34,41,71,57,96,87,37,41,36,41,28,45,36,40,34,23,38,40,36,62,74,73,63,77,64,79,56,56,60,76,49,74,54,67,40,77,92,47,51,48,37,39,52,40,49,47,92,53,40,65,79,47,57,42,51,68,60,68,48,38,71,40,67,71,59,69,62,94,54,36,39,77,42,83,44,71,59,77,80,72,70,74,76,124,131,82,47,57,41,62,43,84,66,81,82,35,32,39,33,34,34,16,25,40,40,40,76,32,96,65,17,34,53,32,31,26,45,77,89,46,91,38,34,31,60,47,46,44,62,21,33,69,89,52,53,55,58,59,32,29,26,48,35,36,30,60,40,53,67,36,68,40,42,64,71,44,60,37,35,43,31,43,38,32,40,71,56,96,87,37,41,35,40,28,44,34,39,35,23,39,40,37,60,75,73,62,77,66,77,58,58,60,76,50,73,53,66,42,80,87,49,54,48,40,40,53,40,48,48,90,52,40,64,77,48,56,41,50,67,61,68,47,36,70,41,68,71,58,68,63,94,54,36,40,78,44,82,44,72,58,76,80,72,71,73,76,125

Nearest PDB structures (foldseek):
  2pqv-assembly1_A  TM=9.027E-01  e=1.824E-15  Streptococcus pneumoniae TIGR4
  3ef5-assembly1_B  TM=7.647E-01  e=3.076E-07  Bdellovibrio bacteriovorus
  8i1a-assembly1_A  TM=7.193E-01  e=3.925E-07  Homo sapiens
  8i1i-assembly2_B  TM=7.128E-01  e=5.008E-07  Homo sapiens
  6nci-assembly1_B  TM=7.240E-01  e=8.153E-07  Bacillus cereus ATCC 14579

Organism: NCBI:txid361277

InterPro domains:
  IPR000086 NUDIX hydrolase domain [PF00293] (17-132)
  IPR000086 NUDIX hydrolase domain [PS51462] (13-145)
  IPR015797 NUDIX hydrolase-like domain superfamily [SSF55811] (18-139)
  IPR020084 NUDIX hydrolase, conserved site [PS00893] (44-65)

Sequence (326 aa):
MTQDLTVDLGEQMLNCRTAGIIVKDNHVLMHKNKKDPFWTLIGGRIQLGEDSAQAVEREFEEELGVPAKAERLLWSVENFFIYKGRPYHEFSFIYLMQDVENRLPGTGEVISLESGEFHYEWVPLEKIEELPIKPDFLRGKLVNLPSASMHLIHKETFVAETKMTQDLTVDLGEQMLNCRTAGIIVKDNHVLMHKNKKDPFWTLIGGRIQLGEDSAQAVEREFEEELGVPAKAERLLWSVENFFIYKGRPYHEFSFIYLMQDVENRLPGTGEVISLESGEFHYEWVPLEKIEELPIKPDFLRGKLVNLPSASMHLIHKETFVAETK

Radius of gyration: 21.25 Å; Cα contacts (8 Å, |Δi|>4): 738; chains: 2; bounding box: 37×59×50 Å

Secondary structure (DSSP, 8-state):
-PPBSEEE-SSSEEEEEEEEE-EETTEEEEEEETT-SSBB-EEEEPBTT--HHHHHHHHHHHHH---EEEEEEEEEEEEEEEETTEEEEEEEEEEEEEETT--S-SSSEE--SS-TTEEEEEEEGGGGGGS-BSSTTHHHHSSS--SS-EEEEEE--------/-PPBSEEE-SSSEEEEEEEEE-EETTEEEEEEETT-SSBB-EEEEPBTT--HHHHHHHHHHHHH---EEEEEEEEEEEEEEEETTEEEEEEEEEEEEEETT--S-SSSEE--SS-TTEEEEEEEGGGGGGS-BSSTTHHHHSSS--SS-EEEEEE--------